Protein AF-A0A938S6Z6-F1 (afdb_monomer)

Radius of gyration: 19.47 Å; Cα contacts (8 Å, |Δi|>4): 213; chains: 1; bounding box: 60×39×48 Å

Solvent-accessible surface area (backbone atoms only — not comparable to full-atom values): 10320 Å² total; per-residue (Å²): 130,84,77,70,59,48,76,48,75,59,97,89,44,51,33,36,27,76,65,84,54,61,21,30,67,87,80,64,46,68,62,58,68,78,53,47,57,52,53,45,61,72,46,42,64,62,52,55,57,61,54,70,76,63,79,55,54,65,61,34,50,54,52,20,52,44,24,48,78,61,65,38,44,71,60,16,48,56,32,35,52,53,33,37,71,78,39,76,82,42,53,69,49,50,18,52,44,24,46,44,31,37,76,73,74,34,28,70,56,26,46,64,79,42,52,97,50,75,84,58,86,50,56,66,33,44,38,32,48,20,43,26,28,49,76,70,68,38,47,68,62,17,50,60,46,39,49,57,48,74,72,47,92,77,89,56,73,74,47,50,57,46,52,51,54,40,45,73,79,42,42,81,80,60,61,76,77,76,89,72,128

Secondary structure (DSSP, 8-state):
-----EEEEETTEEEEE-SS-EEETTT-PPPPHHHHHHHHHHHHHHHHHHHTT---HHHHHHHHHHHHHTT-HHHHHHHHHHHHHH-TT-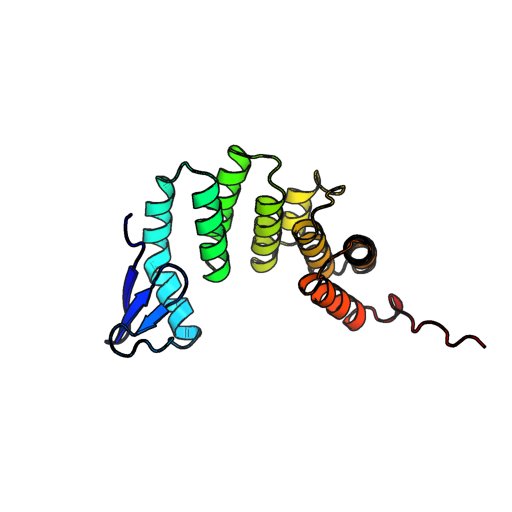HHHHHHHHHHHHHTT-HHHHHHTTGGGTT---HHHHHHHHHHHHHTT-HHHHHHHHHHHHTSSS--HHHHHHHHHHHHH-GGGSPPPP---

Foldseek 3Di:
DPQPKDWDADPNFIWIDRLAAIAGPPPRHGDDPVVLLVVLVVCLVVLLVVCVPDLDLVVLLSSLVSCVNSLVLVSNLVSLVSSCVVVVPPLSSLLSNLQSCVVVVNLVVNCVSCVVCLVPLDLSSLLSNLVSCLSVVVLVVSCVSLVSSVPDDDDNVSSVVSVVSSCVVPVVVVPPPPPDD

Structure (mmCIF, N/CA/C/O backbone):
data_AF-A0A938S6Z6-F1
#
_entry.id   AF-A0A938S6Z6-F1
#
loop_
_atom_site.group_PDB
_atom_site.id
_atom_site.type_symbol
_atom_site.label_atom_id
_atom_site.label_alt_id
_atom_site.label_comp_id
_atom_site.label_asym_id
_atom_site.label_entity_id
_atom_site.label_seq_id
_atom_site.pdbx_PDB_ins_code
_atom_site.Cartn_x
_atom_site.Cartn_y
_atom_site.Cartn_z
_atom_site.occupancy
_atom_site.B_iso_or_equiv
_atom_site.auth_seq_id
_atom_site.auth_comp_id
_atom_site.auth_asym_id
_atom_site.auth_atom_id
_atom_site.pdbx_PDB_model_num
ATOM 1 N N . MET A 1 1 ? -8.619 23.088 15.129 1.00 38.44 1 MET A N 1
ATOM 2 C CA . MET A 1 1 ? -8.109 21.801 14.616 1.00 38.44 1 MET A CA 1
ATOM 3 C C . MET A 1 1 ? -9.023 20.732 15.176 1.00 38.44 1 MET A C 1
ATOM 5 O O . MET A 1 1 ? -9.057 20.585 16.389 1.00 38.44 1 MET A O 1
ATOM 9 N N . ALA A 1 2 ? -9.864 20.109 14.351 1.00 41.62 2 ALA A N 1
ATOM 10 C CA . ALA A 1 2 ? -10.697 19.013 14.834 1.00 41.62 2 ALA A CA 1
ATOM 11 C C . ALA A 1 2 ? -9.759 17.858 15.200 1.00 41.62 2 ALA A C 1
ATOM 13 O O . ALA A 1 2 ? -8.992 17.403 14.353 1.00 41.62 2 ALA A O 1
ATOM 14 N N . SER A 1 3 ? -9.760 17.460 16.471 1.00 51.41 3 SER A N 1
ATOM 15 C CA . SER A 1 3 ? -9.114 16.224 16.898 1.00 51.41 3 SER A CA 1
ATOM 16 C C . SER A 1 3 ? -9.756 15.103 16.095 1.00 51.41 3 SER A C 1
ATOM 18 O O . SER A 1 3 ? -10.950 14.854 16.244 1.00 51.41 3 SER A O 1
ATOM 20 N N . ASN A 1 4 ? -8.998 14.486 15.189 1.00 71.44 4 ASN A N 1
ATOM 21 C CA . ASN A 1 4 ? -9.498 13.460 14.277 1.00 71.44 4 ASN A CA 1
ATOM 22 C C . ASN A 1 4 ? -9.554 12.094 14.974 1.00 71.44 4 ASN A C 1
ATOM 24 O O . ASN A 1 4 ? -9.066 11.082 14.472 1.00 71.44 4 ASN A O 1
ATOM 28 N N . THR A 1 5 ? -10.067 12.131 16.197 1.00 84.62 5 THR A N 1
ATOM 29 C CA . THR A 1 5 ? -10.138 11.027 17.133 1.00 84.62 5 THR A CA 1
ATOM 30 C C . THR A 1 5 ? -11.435 10.276 16.929 1.00 84.62 5 THR A C 1
ATOM 32 O O . THR A 1 5 ? -12.502 10.885 16.895 1.00 84.62 5 THR A O 1
ATOM 35 N N . HIS A 1 6 ? -11.342 8.954 16.831 1.00 90.75 6 HIS A N 1
ATOM 36 C CA . HIS A 1 6 ? -12.511 8.087 16.744 1.00 90.75 6 HIS A CA 1
ATOM 37 C C . HIS A 1 6 ? -12.575 7.186 17.962 1.00 90.75 6 HIS A C 1
ATOM 39 O O . HIS A 1 6 ? -11.561 6.640 18.395 1.00 90.75 6 HIS A O 1
ATOM 45 N N . GLU A 1 7 ? -13.780 7.007 18.485 1.00 94.44 7 GLU A N 1
ATOM 46 C CA . GLU A 1 7 ? -14.037 6.148 19.630 1.00 94.44 7 GLU A CA 1
ATOM 47 C C . GLU A 1 7 ? -14.950 5.003 19.218 1.00 94.44 7 GLU A C 1
ATOM 49 O O . GLU A 1 7 ? -15.960 5.192 18.540 1.00 94.44 7 GLU A O 1
ATOM 54 N N . VAL A 1 8 ? -14.577 3.792 19.616 1.00 96.00 8 VAL A N 1
ATOM 55 C CA . VAL A 1 8 ? -15.310 2.573 19.283 1.00 96.00 8 VAL A CA 1
ATOM 56 C C . VAL A 1 8 ? -15.362 1.677 20.507 1.00 96.00 8 VAL A C 1
ATOM 58 O O . VAL A 1 8 ? -14.364 1.476 21.194 1.00 96.00 8 VAL A O 1
ATOM 61 N N . THR A 1 9 ? -16.531 1.092 20.760 1.00 96.50 9 THR A N 1
ATOM 62 C CA . THR A 1 9 ? -16.695 0.066 21.794 1.00 96.50 9 THR A CA 1
ATOM 63 C C . THR A 1 9 ? -16.798 -1.302 21.134 1.00 96.50 9 THR A C 1
ATOM 65 O O . THR A 1 9 ? -17.671 -1.521 20.296 1.00 96.50 9 THR A O 1
ATOM 68 N N . LEU A 1 10 ? -15.923 -2.235 21.514 1.00 96.06 10 LEU A N 1
ATOM 69 C CA . LEU A 1 10 ? -15.911 -3.601 20.988 1.00 96.06 10 LEU A CA 1
ATOM 70 C C . LEU A 1 10 ? -15.769 -4.594 22.144 1.00 96.06 10 LEU A C 1
ATOM 72 O O . LEU A 1 10 ? -14.788 -4.563 22.879 1.00 96.06 10 LEU A O 1
ATOM 76 N N . GLY A 1 11 ? -16.759 -5.476 22.318 1.00 92.25 11 GLY A N 1
ATOM 77 C CA . GLY A 1 11 ? -16.741 -6.479 23.393 1.00 92.25 11 GLY A CA 1
ATOM 78 C C . GLY A 1 11 ? -16.736 -5.886 24.809 1.00 92.25 11 GLY A C 1
ATOM 79 O O . GLY A 1 11 ? -16.169 -6.488 25.712 1.00 92.25 11 GLY A O 1
ATOM 80 N N . GLY A 1 12 ? -17.318 -4.696 24.997 1.00 94.44 12 GLY A N 1
ATOM 81 C CA . GLY A 1 12 ? -17.339 -3.983 26.282 1.00 94.44 12 GLY A CA 1
ATOM 82 C C . GLY A 1 12 ? -16.069 -3.187 26.603 1.00 94.44 12 GLY A C 1
ATOM 83 O O . GLY A 1 12 ? -16.026 -2.516 27.630 1.00 94.44 12 GLY A O 1
ATOM 84 N N . VAL A 1 13 ? -15.058 -3.221 25.729 1.00 96.69 13 VAL A N 1
ATOM 85 C CA . VAL A 1 13 ? -13.835 -2.419 25.857 1.00 96.69 13 VAL A CA 1
ATOM 86 C C . VAL A 1 13 ? -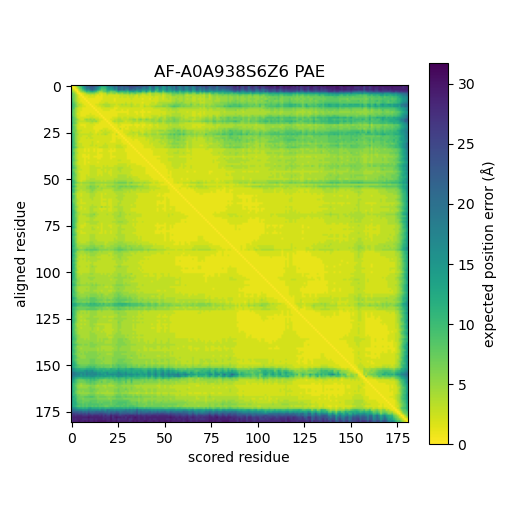13.940 -1.180 24.972 1.00 96.69 13 VAL A C 1
ATOM 88 O O . VAL A 1 13 ? -14.361 -1.271 23.815 1.00 96.69 13 VAL A O 1
ATOM 91 N N . HIS A 1 14 ? -13.565 -0.026 25.522 1.00 97.38 14 HIS A N 1
ATOM 92 C CA . HIS A 1 14 ? -13.540 1.249 24.810 1.00 97.38 14 HIS A CA 1
ATOM 93 C C . HIS A 1 14 ? -12.159 1.487 24.205 1.00 97.38 14 HIS A C 1
ATOM 95 O O . HIS A 1 14 ? -11.146 1.388 24.900 1.00 97.38 14 HIS A O 1
ATOM 101 N N . TYR A 1 15 ? -12.135 1.804 22.917 1.00 97.62 15 TYR A N 1
ATOM 102 C CA . TYR A 1 15 ? -10.926 2.089 22.165 1.00 97.62 15 TYR A CA 1
ATOM 103 C C . TYR A 1 15 ? -10.994 3.482 21.562 1.00 97.62 15 TYR A C 1
ATOM 105 O O . TYR A 1 15 ? -12.030 3.886 21.034 1.00 97.62 15 TYR A O 1
ATOM 113 N N . THR A 1 16 ? -9.858 4.168 21.581 1.00 96.31 16 THR A N 1
ATOM 114 C CA . THR A 1 16 ? -9.669 5.471 20.954 1.00 96.31 16 THR A CA 1
ATOM 115 C C . THR A 1 16 ? -8.594 5.352 19.883 1.00 96.31 16 THR A C 1
ATOM 117 O O . THR A 1 16 ? -7.589 4.657 20.054 1.00 96.31 16 THR A O 1
ATOM 120 N N . TRP A 1 17 ? -8.824 6.015 18.760 1.00 93.12 17 TRP A N 1
ATOM 121 C CA . TRP A 1 17 ? -7.858 6.182 17.686 1.00 93.12 17 TRP A CA 1
ATOM 122 C C . TRP A 1 17 ? -7.404 7.631 17.645 1.00 93.12 17 TRP A C 1
ATOM 124 O O . TRP A 1 17 ? -8.249 8.517 17.583 1.00 93.12 17 TRP A O 1
ATOM 134 N N . ASP A 1 18 ? -6.097 7.875 17.660 1.00 87.94 18 ASP A N 1
ATOM 135 C CA . ASP A 1 18 ? -5.491 9.220 17.615 1.00 87.94 18 ASP A CA 1
ATOM 136 C C . ASP A 1 18 ? -5.262 9.754 16.190 1.00 87.94 18 ASP A C 1
ATOM 138 O O . ASP A 1 18 ? -4.648 10.803 16.000 1.00 87.94 18 ASP A O 1
ATOM 142 N N . GLY A 1 19 ? -5.733 9.028 15.176 1.00 81.81 19 GLY A N 1
ATOM 143 C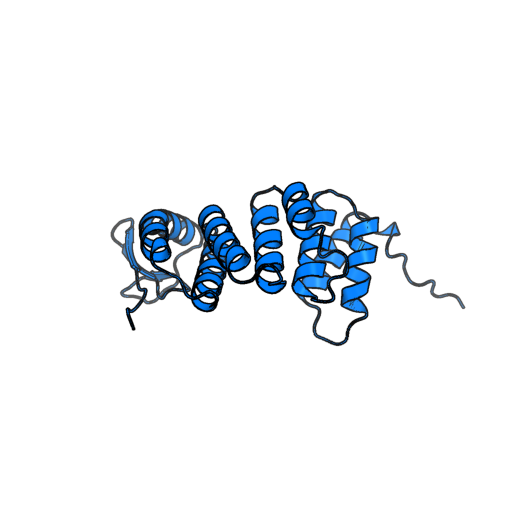 CA . GLY A 1 19 ? -5.409 9.292 13.777 1.00 81.81 19 GLY A CA 1
ATOM 144 C C . GLY A 1 19 ? -4.235 8.463 13.255 1.00 81.81 19 GLY A C 1
ATOM 145 O O . GLY A 1 19 ? -3.979 8.479 12.059 1.00 81.81 19 GLY A O 1
ATOM 146 N N . ASN A 1 20 ? -3.537 7.693 14.084 1.00 81.56 20 ASN A N 1
ATOM 147 C CA . ASN A 1 20 ? -2.434 6.850 13.629 1.00 81.56 20 ASN A CA 1
ATOM 148 C C . ASN A 1 20 ? -2.492 5.436 14.215 1.00 81.56 20 ASN A C 1
ATOM 150 O O . ASN A 1 20 ? -2.129 4.465 13.554 1.00 81.56 20 ASN A O 1
ATOM 154 N N . SER A 1 21 ? -2.952 5.278 15.451 1.00 89.06 21 SER A N 1
ATOM 155 C CA . SER A 1 21 ? -2.993 4.000 16.154 1.00 89.06 21 SER A CA 1
ATOM 156 C C . SER A 1 21 ? -4.157 3.912 17.132 1.00 89.06 21 SER A C 1
ATOM 158 O O . SER A 1 21 ? -4.634 4.901 17.678 1.00 89.06 21 SER A O 1
ATOM 160 N N . TRP A 1 22 ? -4.635 2.685 17.329 1.00 94.62 22 TRP A N 1
ATOM 161 C CA . TRP A 1 22 ? -5.641 2.379 18.339 1.00 94.62 22 TRP A CA 1
ATOM 162 C C . TRP A 1 22 ? -4.985 2.111 19.687 1.00 94.62 22 TRP A C 1
ATOM 164 O O . TRP A 1 22 ? -3.937 1.463 19.754 1.00 94.62 22 TRP A O 1
ATOM 174 N N . PHE A 1 23 ? -5.658 2.524 20.750 1.00 96.19 23 PHE A N 1
ATOM 175 C CA . PHE A 1 23 ? -5.350 2.162 22.127 1.00 96.19 23 PHE A CA 1
ATOM 176 C C . PHE A 1 23 ? -6.649 1.996 22.915 1.00 96.19 23 PHE A C 1
ATOM 178 O O . PHE A 1 23 ? -7.672 2.601 22.596 1.00 96.19 23 PHE A O 1
ATOM 185 N N . GLU A 1 24 ? -6.637 1.138 23.930 1.00 96.62 24 GLU A N 1
ATOM 186 C CA . GLU A 1 24 ? -7.733 1.083 24.895 1.00 96.62 24 GLU A CA 1
ATOM 187 C C . GLU A 1 24 ? -7.773 2.397 25.688 1.00 96.62 24 GLU A C 1
ATOM 189 O O . GLU A 1 24 ? -6.769 2.812 26.263 1.00 96.62 24 GLU A O 1
ATOM 194 N N . THR A 1 25 ? -8.937 3.039 25.756 1.00 94.38 25 THR A N 1
ATOM 195 C CA . THR A 1 25 ? -9.092 4.413 26.263 1.00 94.38 25 THR A CA 1
ATOM 196 C C . THR A 1 25 ? -8.649 4.582 27.720 1.00 94.38 25 THR A C 1
ATOM 198 O O . THR A 1 25 ? -8.188 5.652 28.102 1.00 94.38 25 THR A O 1
ATOM 201 N N . LYS A 1 26 ? -8.786 3.540 28.553 1.00 92.94 26 LYS A N 1
ATOM 202 C CA . LYS A 1 26 ? -8.437 3.603 29.984 1.00 92.94 26 LYS A CA 1
ATOM 203 C C . LYS A 1 26 ? -6.994 3.202 30.274 1.00 92.94 26 LYS A C 1
ATOM 205 O O . LYS A 1 26 ? -6.345 3.825 31.107 1.00 92.94 26 LYS A O 1
ATOM 210 N N . SER A 1 27 ? -6.523 2.130 29.644 1.00 94.31 27 SER A N 1
ATOM 211 C CA . SER A 1 27 ? -5.209 1.542 29.929 1.00 94.31 27 SER A CA 1
ATOM 212 C C . SER A 1 27 ? -4.106 2.072 29.009 1.00 94.31 27 SER A C 1
ATOM 214 O O . SER A 1 27 ? -2.930 1.855 29.289 1.00 94.31 27 SER A O 1
ATOM 216 N N . PHE A 1 28 ? -4.475 2.742 27.910 1.00 94.06 28 PHE A N 1
ATOM 217 C CA . PHE A 1 28 ? -3.593 3.174 26.821 1.00 94.06 28 PHE A CA 1
ATOM 218 C C . PHE A 1 28 ? -2.821 2.025 26.154 1.00 94.06 28 PHE A C 1
ATOM 220 O O . PHE A 1 28 ? -1.856 2.246 25.421 1.00 94.06 28 PHE A O 1
ATOM 227 N N . LEU A 1 29 ? -3.256 0.780 26.371 1.00 95.19 29 LEU A N 1
ATOM 228 C CA . LEU A 1 29 ? -2.635 -0.388 25.767 1.00 95.19 29 LEU A CA 1
ATOM 229 C C . LEU A 1 29 ? -3.048 -0.516 24.304 1.00 95.19 29 LEU A C 1
ATOM 231 O O . LEU A 1 29 ? -4.227 -0.421 23.951 1.00 95.19 29 LEU A O 1
ATOM 235 N N . ARG A 1 30 ? -2.066 -0.792 23.445 1.00 94.69 30 ARG A N 1
ATOM 236 C CA . ARG A 1 30 ? -2.312 -1.076 22.033 1.00 94.69 30 ARG A CA 1
ATOM 237 C C . ARG A 1 30 ? -3.048 -2.417 21.904 1.00 94.69 30 ARG A C 1
ATOM 239 O O . ARG A 1 30 ? -2.535 -3.429 22.388 1.00 94.69 30 ARG A O 1
ATOM 246 N N . PRO A 1 31 ? -4.215 -2.465 21.241 1.00 95.06 31 PRO A N 1
ATOM 247 C CA . PRO A 1 31 ? -4.936 -3.709 21.071 1.00 95.06 31 PRO A CA 1
ATOM 248 C C . PRO A 1 31 ? -4.198 -4.657 20.111 1.00 95.06 31 PRO A C 1
ATOM 250 O O . PRO A 1 31 ? -3.444 -4.205 19.242 1.00 95.06 31 PRO A O 1
ATOM 253 N N . PRO A 1 32 ? -4.445 -5.976 20.208 1.00 95.06 32 PRO A N 1
ATOM 254 C CA . PRO A 1 32 ? -3.924 -6.950 19.254 1.00 95.06 32 PRO A CA 1
ATOM 255 C C . PRO A 1 32 ? -4.337 -6.632 17.811 1.00 95.06 32 PRO A C 1
ATOM 257 O O . PRO A 1 32 ? -5.422 -6.101 17.571 1.00 95.06 32 PRO A O 1
ATOM 260 N N . THR A 1 33 ? -3.534 -7.049 16.829 1.00 92.06 33 THR A N 1
ATOM 261 C CA . THR A 1 33 ? -3.780 -6.767 15.401 1.00 92.06 33 THR A CA 1
ATOM 262 C C . THR A 1 33 ? -5.171 -7.201 14.933 1.00 92.06 33 THR A C 1
ATOM 264 O O . THR A 1 33 ? -5.842 -6.449 14.236 1.00 92.06 33 THR A O 1
ATOM 267 N N . GLY A 1 34 ? -5.660 -8.367 15.371 1.00 93.31 34 GLY A N 1
ATOM 268 C CA . GLY A 1 34 ? -7.006 -8.834 15.015 1.00 93.31 34 GLY A CA 1
ATOM 269 C C . GLY A 1 34 ? -8.136 -7.943 15.552 1.00 93.31 34 GLY A C 1
ATOM 270 O O . GLY A 1 34 ? -9.201 -7.869 14.941 1.00 93.31 34 GLY A O 1
ATOM 271 N N . ILE A 1 35 ? -7.909 -7.242 16.667 1.00 95.75 35 ILE A N 1
ATOM 272 C CA . ILE A 1 35 ? -8.829 -6.230 17.195 1.00 95.75 35 ILE A CA 1
ATOM 273 C C . ILE A 1 35 ? -8.695 -4.936 16.390 1.00 95.75 35 ILE A C 1
ATOM 275 O O . ILE A 1 35 ? -9.710 -4.414 15.941 1.00 95.75 35 ILE A O 1
ATOM 279 N N . VAL A 1 36 ? -7.468 -4.477 16.113 1.00 94.81 36 VAL A N 1
ATOM 280 C CA . VAL A 1 36 ? -7.209 -3.304 15.253 1.00 94.81 36 VAL A CA 1
ATOM 281 C C . VAL A 1 36 ? -7.921 -3.428 13.905 1.00 94.81 36 VAL A C 1
ATOM 283 O O . VAL A 1 36 ? -8.600 -2.493 13.491 1.00 94.81 36 VAL A O 1
ATOM 286 N N . SER A 1 37 ? -7.846 -4.586 13.242 1.00 92.62 37 SER A N 1
ATOM 287 C CA . SER A 1 37 ? -8.531 -4.812 11.962 1.00 92.62 37 SER A CA 1
ATOM 288 C C . SER A 1 37 ? -10.051 -4.648 12.071 1.00 92.62 37 SER A C 1
ATOM 290 O O . SER A 1 37 ? -10.670 -4.069 11.180 1.00 92.62 37 SER A O 1
ATOM 292 N N . LYS A 1 38 ? -10.661 -5.112 13.170 1.00 95.12 38 LYS A N 1
ATOM 293 C CA . LYS A 1 38 ? -12.100 -4.932 13.421 1.00 95.12 38 LYS A CA 1
ATOM 294 C C . LYS A 1 38 ? -12.444 -3.467 13.680 1.00 95.12 38 LYS A C 1
ATOM 296 O O . LYS A 1 38 ? -13.406 -2.967 13.108 1.00 95.12 38 LYS A O 1
ATOM 301 N N . LEU A 1 39 ? -11.649 -2.772 14.493 1.00 95.50 39 LEU A N 1
ATOM 302 C CA . LEU A 1 39 ? -11.843 -1.348 14.779 1.00 95.50 39 LEU A CA 1
ATOM 303 C C . LEU A 1 39 ? -11.723 -0.503 13.502 1.00 95.50 39 LEU A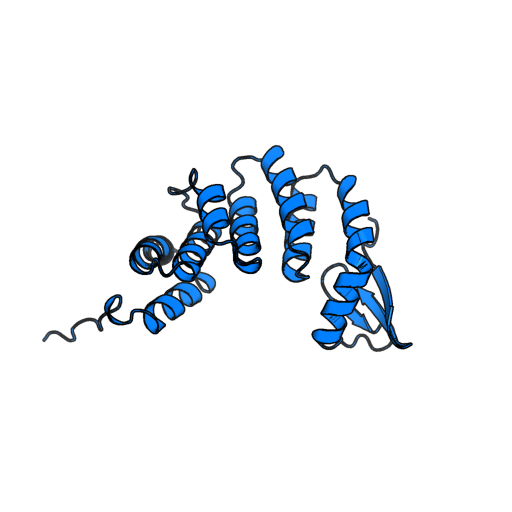 C 1
ATOM 305 O O . LEU A 1 39 ? -12.600 0.309 13.220 1.00 95.50 39 LEU A O 1
ATOM 309 N N . ASN A 1 40 ? -10.712 -0.768 12.670 1.00 94.19 40 ASN A N 1
ATOM 310 C CA . ASN A 1 40 ? -10.536 -0.119 11.368 1.00 94.19 40 ASN A CA 1
ATOM 311 C C . ASN A 1 40 ? -11.736 -0.328 10.439 1.00 94.19 40 ASN A C 1
ATOM 313 O O . ASN A 1 40 ? -12.082 0.584 9.690 1.00 94.19 40 ASN A O 1
ATOM 317 N N . ALA A 1 41 ? -12.361 -1.509 10.469 1.00 92.50 41 ALA A N 1
ATOM 318 C CA . ALA A 1 41 ? -13.558 -1.783 9.683 1.00 92.50 41 ALA A CA 1
ATOM 319 C C . ALA A 1 41 ? -14.773 -0.979 10.178 1.00 92.50 41 ALA A C 1
ATOM 321 O O . ALA A 1 41 ? -15.562 -0.525 9.354 1.00 92.50 41 ALA A O 1
ATOM 322 N N . LEU A 1 42 ? -14.898 -0.767 11.493 1.00 95.00 42 LEU A N 1
ATOM 323 C CA . LEU A 1 42 ? -16.015 -0.034 12.105 1.00 95.00 42 LEU A CA 1
ATOM 324 C C . LEU A 1 42 ? -15.988 1.469 11.800 1.00 95.00 42 LEU A C 1
ATOM 326 O O . LEU A 1 42 ? -17.043 2.069 11.627 1.00 95.00 42 LEU A O 1
ATOM 330 N N . VAL A 1 43 ? -14.803 2.079 11.698 1.00 93.81 43 VAL A N 1
ATOM 331 C CA . VAL A 1 43 ? -14.674 3.522 11.401 1.00 93.81 43 VAL A CA 1
ATOM 332 C C . VAL A 1 43 ? -14.570 3.846 9.912 1.00 93.81 43 VAL A C 1
ATOM 334 O O . VAL A 1 43 ? -14.588 5.017 9.540 1.00 93.81 43 VAL A O 1
ATOM 337 N N . ARG A 1 44 ? -14.449 2.829 9.049 1.00 91.94 44 ARG A N 1
ATOM 338 C CA . ARG A 1 44 ? -14.156 2.997 7.617 1.00 91.94 44 ARG A CA 1
ATOM 339 C C . ARG A 1 44 ? -15.116 3.964 6.925 1.00 91.94 44 ARG A C 1
ATOM 341 O O . ARG A 1 44 ? -14.661 4.854 6.212 1.00 91.94 44 ARG A O 1
ATOM 348 N N . ASP A 1 45 ? -16.416 3.791 7.133 1.00 92.44 45 ASP A N 1
ATOM 349 C CA . ASP A 1 45 ? -17.431 4.541 6.391 1.00 92.44 45 ASP A CA 1
ATOM 350 C C . ASP A 1 45 ? -17.533 5.994 6.896 1.00 92.44 45 ASP A C 1
ATOM 352 O O . ASP A 1 45 ? -17.651 6.916 6.090 1.00 92.44 45 ASP A O 1
ATOM 356 N N . SER A 1 46 ? -17.374 6.216 8.211 1.00 92.75 46 SER A N 1
ATOM 357 C CA . SER A 1 46 ? -17.267 7.566 8.800 1.00 92.75 46 SER A CA 1
ATOM 358 C C . SER A 1 46 ? -16.075 8.321 8.223 1.00 92.75 46 SER A C 1
ATOM 360 O O . SER A 1 46 ? -16.222 9.435 7.725 1.00 92.75 46 SER A O 1
ATOM 362 N N . LEU A 1 47 ? -14.903 7.681 8.220 1.00 93.19 47 LEU A N 1
ATOM 363 C CA . LEU A 1 47 ? -13.677 8.273 7.694 1.00 93.19 47 LEU A CA 1
ATOM 364 C C . LEU A 1 47 ? -13.798 8.606 6.205 1.00 93.19 47 LEU A C 1
ATOM 366 O O . LEU A 1 47 ? -13.385 9.681 5.774 1.00 93.19 47 LEU A O 1
ATOM 370 N N . ALA A 1 48 ? -14.383 7.701 5.417 1.00 92.44 48 ALA A N 1
ATOM 371 C CA . ALA A 1 48 ? -14.627 7.943 4.001 1.00 92.44 48 ALA A CA 1
ATOM 372 C C . ALA A 1 48 ? -15.564 9.142 3.781 1.00 92.44 48 ALA A C 1
ATOM 374 O O . ALA A 1 48 ? -15.316 9.946 2.884 1.00 92.44 48 ALA A O 1
ATOM 375 N N . SER A 1 49 ? -16.602 9.289 4.612 1.00 93.06 49 SER A N 1
ATOM 376 C CA . SER A 1 49 ? -17.520 10.430 4.558 1.00 93.06 49 SER A CA 1
ATOM 377 C C . SER A 1 49 ? -16.818 11.748 4.887 1.00 93.06 49 SER A C 1
ATOM 379 O O . SER A 1 49 ? -16.975 12.721 4.152 1.00 93.06 49 SER A O 1
ATOM 381 N N . GLU A 1 50 ? -16.019 11.799 5.953 1.00 92.06 50 GLU A N 1
ATOM 382 C CA . GLU A 1 50 ? -15.263 13.001 6.336 1.00 92.06 50 GLU A CA 1
ATOM 383 C C . GLU A 1 50 ? -14.310 13.455 5.232 1.00 92.06 50 GLU A C 1
ATOM 385 O O . GLU A 1 50 ? -14.236 14.641 4.894 1.00 92.06 50 GLU A O 1
ATOM 390 N N . ASP A 1 51 ? -13.621 12.494 4.618 1.00 94.75 51 ASP A N 1
ATOM 391 C CA . ASP A 1 51 ? -12.637 12.767 3.586 1.00 94.75 51 ASP A CA 1
ATOM 392 C C . ASP A 1 51 ? -13.236 13.433 2.340 1.00 94.75 51 ASP A C 1
ATOM 394 O O . ASP A 1 51 ? -12.515 14.116 1.606 1.00 94.75 51 ASP A O 1
ATOM 398 N N . THR A 1 52 ? -14.535 13.261 2.066 1.00 93.06 52 THR A N 1
ATOM 399 C CA . THR A 1 52 ? -15.197 13.869 0.894 1.00 93.06 52 THR A CA 1
ATOM 400 C C . THR A 1 52 ? -15.066 15.390 0.871 1.00 93.06 52 THR A C 1
ATOM 402 O O . THR A 1 52 ? -14.958 15.979 -0.201 1.00 93.06 52 THR A O 1
ATOM 405 N N . THR A 1 53 ? -14.974 16.019 2.043 1.00 93.00 53 THR A N 1
ATOM 406 C CA . THR A 1 53 ? -14.888 17.478 2.186 1.00 93.00 53 THR A CA 1
ATOM 407 C C . THR A 1 53 ? -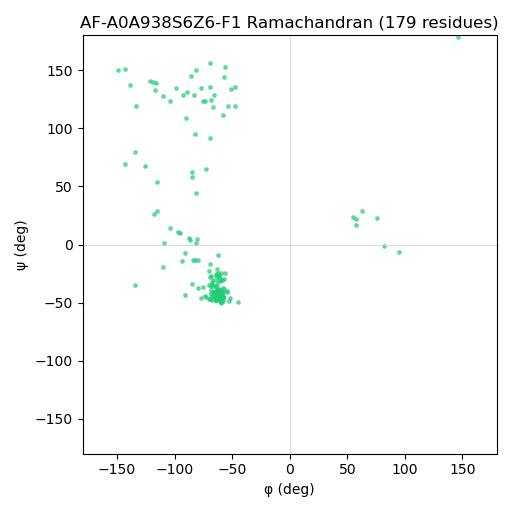13.475 18.036 1.984 1.00 93.00 53 THR A C 1
ATOM 409 O O . THR A 1 53 ? -13.304 19.241 1.808 1.00 93.00 53 THR A O 1
ATOM 412 N N . ILE A 1 54 ? -12.449 17.178 1.984 1.00 94.06 54 ILE A N 1
ATOM 413 C CA . ILE A 1 54 ? -11.046 17.601 1.929 1.00 94.06 54 ILE A CA 1
ATOM 414 C C . ILE A 1 54 ? -10.667 18.054 0.513 1.00 94.06 54 ILE A C 1
ATOM 416 O O . ILE A 1 54 ? -10.735 17.286 -0.440 1.00 94.06 54 ILE A O 1
ATOM 420 N N . THR A 1 55 ? -10.184 19.280 0.357 1.00 94.06 55 THR A N 1
ATOM 421 C CA . THR A 1 55 ? -9.684 19.784 -0.937 1.00 94.06 55 THR A CA 1
ATOM 422 C C . THR A 1 55 ? -8.172 19.980 -0.963 1.00 94.06 55 THR A C 1
ATOM 424 O O . THR A 1 55 ? -7.579 20.004 -2.040 1.00 94.06 55 THR A O 1
ATOM 427 N N . ASP A 1 56 ? -7.531 20.076 0.203 1.00 95.94 56 ASP A N 1
ATOM 428 C CA . ASP A 1 56 ? -6.084 20.235 0.305 1.00 95.94 56 A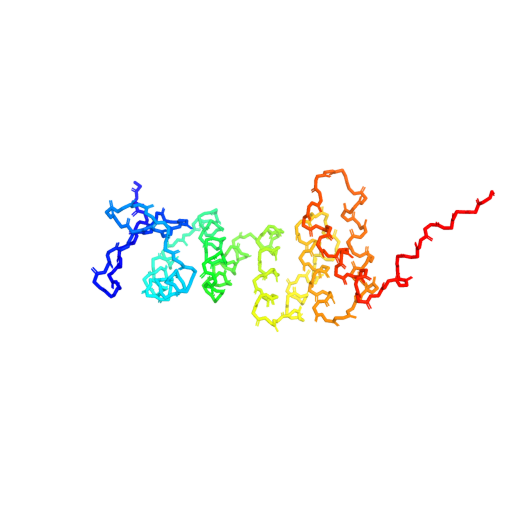SP A CA 1
ATOM 429 C C . ASP A 1 56 ? -5.348 18.930 -0.033 1.00 95.94 56 ASP A C 1
ATOM 431 O O . ASP A 1 56 ? -5.559 17.885 0.586 1.00 95.94 56 ASP A O 1
ATOM 435 N N . ALA A 1 57 ? -4.447 18.995 -1.013 1.00 96.44 57 ALA A N 1
ATOM 436 C CA . ALA A 1 57 ? -3.727 17.824 -1.500 1.00 96.44 57 ALA A CA 1
ATOM 437 C C . ALA A 1 57 ? -2.737 17.240 -0.477 1.00 96.44 57 ALA A C 1
ATOM 439 O O . ALA A 1 57 ? -2.474 16.040 -0.528 1.00 96.44 57 ALA A O 1
ATOM 440 N N . ASN A 1 58 ? -2.197 18.040 0.449 1.00 96.25 58 ASN A N 1
ATOM 441 C CA . ASN A 1 58 ? -1.303 17.514 1.486 1.00 96.25 58 ASN A CA 1
ATOM 442 C C . ASN A 1 58 ? -2.105 16.725 2.525 1.00 96.25 58 ASN A C 1
ATOM 444 O O . ASN A 1 58 ? -1.752 15.592 2.839 1.00 96.25 58 ASN A O 1
ATOM 448 N N . LEU A 1 59 ? -3.247 17.256 2.960 1.00 95.56 59 LEU A N 1
ATOM 449 C CA . LEU A 1 59 ? -4.143 16.551 3.866 1.00 95.56 59 LEU A CA 1
ATOM 450 C C . LEU A 1 59 ? -4.705 15.270 3.229 1.00 95.56 59 LEU A C 1
ATOM 452 O O . LEU A 1 59 ? -4.782 14.240 3.897 1.00 95.56 59 LEU A O 1
ATOM 456 N N . LEU A 1 60 ? -5.043 15.283 1.933 1.00 97.31 60 LEU A N 1
ATOM 457 C CA . LEU A 1 60 ? -5.416 14.059 1.209 1.00 97.31 60 LEU A CA 1
ATOM 458 C C . LEU A 1 60 ? -4.284 13.019 1.211 1.00 97.31 60 LEU A C 1
ATOM 460 O O . LEU A 1 60 ? -4.556 11.829 1.370 1.00 97.31 60 LEU A O 1
ATOM 464 N N . MET A 1 61 ? -3.028 13.450 1.057 1.00 97.81 61 MET A N 1
ATOM 465 C CA . MET A 1 61 ? -1.861 12.564 1.122 1.00 97.81 61 MET A CA 1
ATOM 466 C C . MET A 1 61 ? -1.680 11.943 2.508 1.00 97.81 61 MET A C 1
ATOM 468 O O . MET A 1 61 ? -1.446 10.735 2.608 1.00 97.81 61 MET A O 1
ATOM 472 N N . ASP A 1 62 ? -1.837 12.730 3.570 1.00 95.12 62 ASP A N 1
ATOM 473 C CA . ASP A 1 62 ? -1.738 12.237 4.946 1.00 95.12 62 ASP A CA 1
ATOM 474 C C . ASP A 1 62 ? -2.841 11.210 5.238 1.00 95.12 62 ASP A C 1
ATOM 476 O O . ASP A 1 62 ? -2.568 10.105 5.717 1.00 95.12 62 ASP A O 1
ATOM 480 N N . ARG A 1 63 ? -4.082 11.512 4.832 1.00 94.69 63 ARG A N 1
ATOM 481 C CA . ARG A 1 63 ? -5.220 10.582 4.927 1.00 94.69 63 ARG A CA 1
ATOM 482 C C . ARG A 1 63 ? -4.999 9.311 4.114 1.00 94.69 63 ARG A C 1
ATOM 484 O O . ARG A 1 63 ? -5.339 8.224 4.576 1.00 94.69 63 ARG A O 1
ATOM 491 N N . ALA A 1 64 ? -4.409 9.412 2.924 1.00 97.12 64 ALA A N 1
ATOM 492 C CA . ALA A 1 64 ? -4.122 8.252 2.087 1.00 97.12 64 ALA A CA 1
ATOM 493 C C . ALA A 1 64 ? -3.082 7.325 2.728 1.00 97.12 64 ALA A C 1
ATOM 495 O O . ALA A 1 64 ? -3.238 6.101 2.694 1.00 97.12 64 ALA A O 1
ATOM 496 N N . ARG A 1 65 ? -2.036 7.891 3.340 1.00 95.44 65 ARG A N 1
ATOM 497 C CA . ARG A 1 65 ? -1.006 7.125 4.055 1.00 95.44 65 ARG A CA 1
ATOM 498 C C . ARG A 1 65 ? -1.601 6.393 5.256 1.00 95.44 65 ARG A C 1
ATOM 500 O O . ARG A 1 65 ? -1.425 5.182 5.376 1.00 95.44 65 ARG A O 1
ATOM 507 N N . GLN A 1 66 ? -2.386 7.104 6.059 1.00 93.56 66 GLN A N 1
ATOM 508 C CA . GLN A 1 66 ? -3.136 6.549 7.182 1.00 93.56 66 GLN A CA 1
ATOM 509 C C . GLN A 1 66 ? -4.092 5.424 6.739 1.00 93.56 66 GLN A C 1
ATOM 511 O O . GLN A 1 66 ? -4.150 4.361 7.364 1.00 93.56 66 GLN A O 1
ATOM 516 N N . ALA A 1 67 ? -4.823 5.620 5.636 1.00 94.94 67 ALA A N 1
ATOM 517 C CA . ALA A 1 67 ? -5.720 4.611 5.076 1.00 94.94 67 ALA A CA 1
ATOM 518 C C . ALA A 1 67 ? -4.955 3.364 4.600 1.00 94.94 67 ALA A C 1
ATOM 520 O O . ALA A 1 67 ? -5.395 2.244 4.869 1.00 94.94 67 ALA A O 1
ATOM 521 N N . ARG A 1 68 ? -3.783 3.530 3.964 1.00 94.81 68 ARG A N 1
ATOM 522 C CA . ARG A 1 68 ? -2.898 2.413 3.588 1.00 94.81 68 ARG A CA 1
ATOM 523 C C . ARG A 1 68 ? -2.456 1.618 4.815 1.00 94.81 68 ARG A C 1
ATOM 525 O O . ARG A 1 68 ? -2.556 0.394 4.808 1.00 94.81 68 ARG A O 1
ATOM 532 N N . GLU A 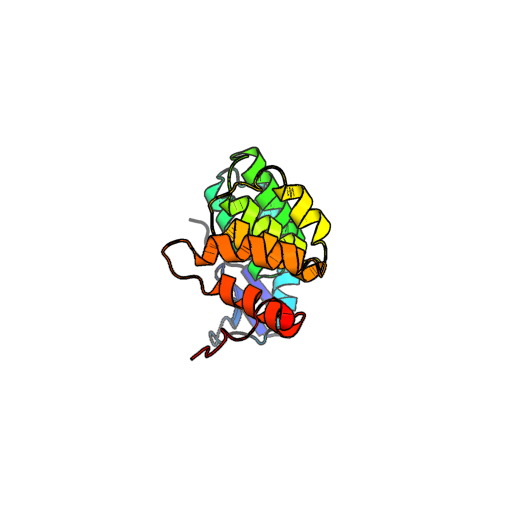1 69 ? -1.972 2.298 5.850 1.00 91.38 69 GLU A N 1
ATOM 533 C CA . GLU A 1 69 ? -1.497 1.670 7.094 1.00 91.38 69 GLU A CA 1
ATOM 534 C C . GLU A 1 69 ? -2.622 0.939 7.835 1.00 91.38 69 GLU A C 1
ATOM 536 O O . GLU A 1 69 ? -2.413 -0.139 8.390 1.00 91.38 69 GLU A O 1
ATOM 541 N N . SER A 1 70 ? -3.844 1.467 7.750 1.00 90.75 70 SER A N 1
ATOM 542 C CA . SER A 1 70 ? -5.052 0.856 8.312 1.00 90.75 70 SER A CA 1
ATOM 543 C C . SER A 1 70 ? -5.656 -0.252 7.436 1.00 90.75 70 SER A C 1
ATOM 545 O O . SER A 1 70 ? -6.730 -0.760 7.764 1.00 90.75 70 SER A O 1
ATOM 547 N N . GLN A 1 71 ? -4.996 -0.624 6.330 1.00 91.94 71 GLN A N 1
ATOM 548 C CA . GLN A 1 71 ? -5.470 -1.584 5.321 1.00 91.94 71 GLN A CA 1
ATOM 549 C C . GLN A 1 71 ? -6.823 -1.214 4.678 1.00 91.94 71 GLN A C 1
ATOM 551 O O . GLN A 1 71 ? -7.509 -2.056 4.101 1.00 91.94 71 GLN A O 1
ATOM 556 N N . GLN A 1 72 ? -7.209 0.062 4.725 1.00 93.75 72 GLN A N 1
ATOM 557 C CA . GLN A 1 72 ? -8.391 0.601 4.049 1.00 93.75 72 GLN A CA 1
ATOM 558 C C . GLN A 1 72 ? -8.030 0.960 2.600 1.00 93.75 72 GLN A C 1
ATOM 560 O O . GLN A 1 72 ? -8.059 2.124 2.199 1.00 93.75 72 GLN A O 1
ATOM 565 N N . PHE A 1 73 ? -7.634 -0.045 1.816 1.00 95.81 73 PHE A N 1
ATOM 566 C CA . PHE A 1 73 ? -7.015 0.168 0.506 1.00 95.81 73 PHE A CA 1
ATOM 567 C C . PHE A 1 73 ? -7.911 0.916 -0.487 1.00 95.81 73 PHE A C 1
ATOM 569 O O . PHE A 1 73 ? -7.432 1.839 -1.136 1.00 95.81 73 PHE A O 1
ATOM 576 N N . GLU A 1 74 ? -9.212 0.617 -0.537 1.00 95.62 74 GLU A N 1
ATOM 577 C CA . GLU A 1 74 ? -10.158 1.340 -1.406 1.00 95.62 74 GLU A CA 1
ATOM 578 C C . GLU A 1 74 ? -10.214 2.841 -1.089 1.00 95.62 74 GLU A C 1
ATOM 580 O O . GLU A 1 74 ? -10.144 3.687 -1.982 1.00 95.62 74 GLU A O 1
ATOM 585 N N . ARG A 1 75 ? -10.252 3.186 0.205 1.00 96.31 75 ARG A N 1
ATOM 586 C CA . ARG A 1 75 ? -10.213 4.579 0.667 1.00 96.31 75 ARG A CA 1
ATOM 587 C C . ARG A 1 75 ? -8.889 5.242 0.280 1.00 96.31 75 ARG A C 1
ATOM 589 O O . ARG A 1 75 ? -8.897 6.357 -0.236 1.00 96.31 75 ARG A O 1
ATOM 596 N N . ALA A 1 76 ? -7.762 4.550 0.471 1.00 98.06 76 ALA A N 1
ATOM 597 C CA . ALA A 1 76 ? -6.447 5.058 0.083 1.00 98.06 76 ALA A CA 1
ATOM 598 C C . ALA A 1 76 ? -6.369 5.342 -1.428 1.00 98.06 76 ALA A C 1
ATOM 600 O O . ALA A 1 76 ? -5.917 6.416 -1.819 1.00 98.06 76 ALA A O 1
ATOM 601 N N . VAL A 1 77 ? -6.863 4.433 -2.279 1.00 98.19 77 VAL A N 1
ATOM 602 C CA . VAL A 1 77 ? -6.920 4.638 -3.736 1.00 98.19 77 VAL A CA 1
ATOM 603 C C . VAL A 1 77 ? -7.769 5.861 -4.080 1.00 98.19 77 VAL A C 1
ATOM 605 O O . VAL A 1 77 ? -7.307 6.715 -4.836 1.00 98.19 77 VAL A O 1
ATOM 608 N N . ALA A 1 78 ? -8.975 5.986 -3.518 1.00 97.69 78 ALA A N 1
ATOM 609 C CA . ALA A 1 78 ? -9.861 7.119 -3.790 1.00 97.69 78 ALA A CA 1
ATOM 610 C C . ALA A 1 78 ? -9.215 8.470 -3.428 1.00 97.69 78 ALA A C 1
ATOM 612 O O . ALA A 1 78 ? -9.287 9.428 -4.201 1.00 97.69 78 ALA A O 1
ATOM 613 N N . LEU A 1 79 ? -8.528 8.536 -2.285 1.00 98.38 79 LEU A N 1
ATOM 614 C CA . LEU A 1 79 ? -7.784 9.719 -1.852 1.00 98.38 79 LEU A CA 1
ATOM 615 C C . LEU A 1 79 ? -6.621 10.044 -2.796 1.00 98.38 79 LEU A C 1
ATOM 617 O O . LEU A 1 79 ? -6.491 11.182 -3.241 1.00 98.38 79 LEU A O 1
ATOM 621 N N . LEU A 1 80 ? -5.812 9.046 -3.162 1.00 98.50 80 LEU A N 1
ATOM 622 C CA . LEU A 1 80 ? -4.663 9.232 -4.055 1.00 98.50 80 LEU A CA 1
ATOM 623 C C . LEU A 1 80 ? -5.088 9.672 -5.454 1.00 98.50 80 LEU A C 1
ATOM 625 O O . LEU A 1 80 ? -4.425 10.508 -6.056 1.00 98.50 80 LEU A O 1
ATOM 629 N N . ARG A 1 81 ? -6.224 9.181 -5.964 1.00 97.88 81 ARG A N 1
ATOM 630 C CA . ARG A 1 81 ? -6.788 9.663 -7.234 1.00 97.88 81 ARG A CA 1
ATOM 631 C C . ARG A 1 81 ? -7.117 11.142 -7.187 1.00 97.88 81 ARG A C 1
ATOM 633 O O . ARG A 1 81 ? -6.813 11.853 -8.136 1.00 97.88 81 ARG A O 1
ATOM 640 N N . ARG A 1 82 ? -7.686 11.618 -6.080 1.00 98.06 82 ARG A N 1
ATOM 641 C CA . ARG A 1 82 ? -7.966 13.046 -5.894 1.00 98.06 82 ARG A CA 1
ATOM 642 C C . ARG A 1 82 ? -6.679 13.860 -5.821 1.00 98.06 82 ARG A C 1
ATOM 644 O O . ARG A 1 82 ? -6.607 14.905 -6.456 1.00 98.06 82 ARG A O 1
ATOM 651 N N . VAL A 1 83 ? -5.646 13.358 -5.136 1.00 98.44 83 VAL A N 1
ATOM 652 C CA . VAL A 1 83 ? -4.315 13.992 -5.154 1.00 98.44 83 VAL A CA 1
ATOM 653 C C . VAL A 1 83 ? -3.787 14.094 -6.581 1.00 98.44 83 VAL A C 1
ATOM 655 O O . VAL A 1 83 ? -3.349 15.167 -6.969 1.00 98.44 83 VAL A O 1
ATOM 658 N N . LEU A 1 84 ? -3.877 13.024 -7.374 1.00 97.62 84 LEU A N 1
ATOM 659 C CA . LEU A 1 84 ? -3.387 12.993 -8.756 1.00 97.62 84 LEU A CA 1
ATOM 660 C C . LEU A 1 84 ? -4.215 13.856 -9.719 1.00 97.62 84 LEU A C 1
ATOM 662 O O . LEU A 1 84 ? -3.692 14.295 -10.733 1.00 97.62 84 LEU A O 1
ATOM 666 N N . VAL A 1 85 ? -5.477 14.162 -9.413 1.00 97.56 85 VAL A N 1
ATOM 667 C CA . VAL A 1 85 ? -6.228 15.188 -10.159 1.00 97.56 85 VAL A CA 1
ATOM 668 C C . VAL A 1 85 ? -5.658 16.585 -9.889 1.00 97.56 85 VAL A C 1
ATOM 670 O O . VAL A 1 85 ? -5.570 17.396 -10.805 1.00 97.56 85 VAL A O 1
ATOM 673 N N . ILE A 1 86 ? -5.253 16.869 -8.647 1.00 97.44 86 ILE A N 1
ATOM 674 C CA . ILE A 1 86 ? -4.707 18.177 -8.244 1.00 97.44 86 ILE A CA 1
ATOM 675 C C . ILE A 1 86 ? -3.228 18.316 -8.646 1.00 97.44 86 ILE A C 1
ATOM 677 O O . ILE A 1 86 ? -2.786 19.397 -9.026 1.00 97.44 86 ILE A O 1
ATOM 681 N N . ARG A 1 87 ? -2.456 17.229 -8.543 1.00 97.19 87 ARG A N 1
ATOM 682 C CA . ARG A 1 87 ? -1.016 17.138 -8.82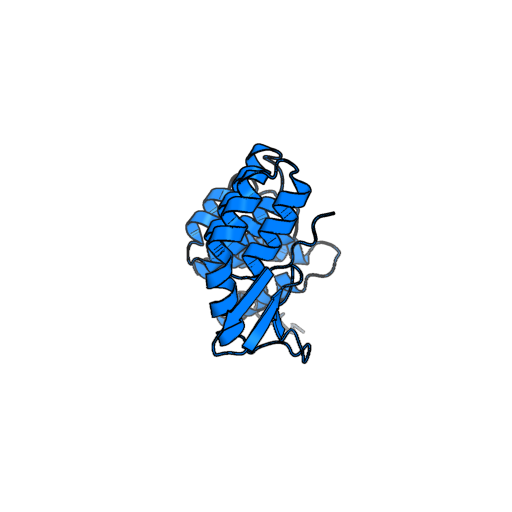6 1.00 97.19 87 ARG A CA 1
ATOM 683 C C . ARG A 1 87 ? -0.730 15.882 -9.667 1.00 97.19 87 ARG A C 1
ATOM 685 O O . ARG A 1 87 ? -0.327 14.858 -9.105 1.00 97.19 87 ARG A O 1
ATOM 692 N N . PRO A 1 88 ? -0.963 15.930 -10.991 1.00 95.50 88 PRO A N 1
ATOM 693 C CA . PRO A 1 88 ? -0.846 14.761 -11.874 1.00 95.50 88 PRO A CA 1
ATOM 694 C C . PRO A 1 88 ? 0.540 14.114 -11.919 1.00 95.50 88 PRO A C 1
ATOM 696 O O . PRO A 1 88 ? 0.659 12.925 -12.198 1.00 95.50 88 PRO A O 1
ATOM 699 N N . ASP A 1 89 ? 1.581 14.881 -11.617 1.00 95.06 89 ASP A N 1
ATOM 700 C CA . ASP A 1 89 ? 2.990 14.491 -11.621 1.00 95.06 89 ASP A CA 1
ATOM 701 C C . ASP A 1 89 ? 3.521 14.107 -10.229 1.00 95.06 89 ASP A C 1
ATOM 703 O O . ASP A 1 89 ? 4.724 13.934 -10.037 1.00 95.06 89 ASP A O 1
ATOM 707 N N . SER A 1 90 ? 2.643 13.952 -9.230 1.00 97.19 90 SER A N 1
ATOM 708 C CA . SER A 1 90 ? 3.055 13.607 -7.870 1.00 97.19 90 SER A CA 1
ATOM 709 C C . SER A 1 90 ? 3.588 12.170 -7.777 1.00 97.19 90 SER A C 1
ATOM 711 O O . SER A 1 90 ? 2.856 11.219 -7.494 1.00 97.19 90 SER A O 1
ATOM 713 N N . GLU A 1 91 ? 4.903 12.010 -7.935 1.00 97.44 91 GLU A N 1
ATOM 714 C CA . GLU A 1 91 ? 5.585 10.712 -7.828 1.00 97.44 91 GLU A CA 1
ATOM 715 C C . GLU A 1 91 ? 5.424 10.064 -6.443 1.00 97.44 91 GLU A C 1
ATOM 717 O O . GLU A 1 91 ? 5.374 8.838 -6.323 1.00 97.44 91 GLU A O 1
ATOM 722 N N . SER A 1 92 ? 5.271 10.872 -5.389 1.00 97.19 92 SER A N 1
ATOM 723 C CA . SER A 1 92 ? 4.969 10.383 -4.042 1.00 97.19 92 SER A CA 1
ATOM 724 C C . SER A 1 92 ? 3.566 9.782 -3.939 1.00 97.19 92 SER A C 1
ATOM 726 O O . SER A 1 92 ? 3.417 8.707 -3.355 1.00 97.19 92 SER A O 1
ATOM 728 N N . ALA A 1 93 ? 2.550 10.404 -4.544 1.00 98.19 93 ALA A N 1
ATOM 729 C CA . ALA A 1 93 ? 1.206 9.833 -4.616 1.00 98.19 93 ALA A CA 1
ATOM 730 C C . ALA A 1 93 ? 1.190 8.549 -5.463 1.00 98.19 93 ALA A C 1
ATOM 732 O O . ALA A 1 93 ? 0.605 7.545 -5.052 1.00 98.19 93 ALA A O 1
ATOM 733 N N . LEU A 1 94 ? 1.895 8.539 -6.598 1.00 98.31 94 LEU A N 1
ATOM 734 C CA . LEU A 1 94 ? 2.034 7.357 -7.457 1.00 98.31 94 LEU A CA 1
ATOM 735 C C . LEU A 1 94 ? 2.739 6.197 -6.750 1.00 98.31 94 LEU A C 1
ATOM 737 O O . LEU A 1 94 ? 2.313 5.051 -6.891 1.00 98.31 94 LEU A O 1
ATOM 741 N N . ALA A 1 95 ? 3.776 6.469 -5.953 1.00 97.81 95 ALA A N 1
ATOM 742 C CA . ALA A 1 95 ? 4.465 5.442 -5.173 1.00 97.81 95 ALA A CA 1
ATOM 743 C C . ALA A 1 95 ? 3.515 4.768 -4.171 1.00 97.81 95 ALA A C 1
ATOM 745 O O . ALA A 1 95 ? 3.445 3.537 -4.104 1.00 97.81 95 ALA A O 1
ATOM 746 N N . ILE A 1 96 ? 2.731 5.563 -3.433 1.00 98.19 96 ILE A N 1
ATOM 747 C CA . ILE A 1 96 ? 1.738 5.036 -2.488 1.00 98.19 96 ILE A CA 1
ATOM 748 C C . ILE A 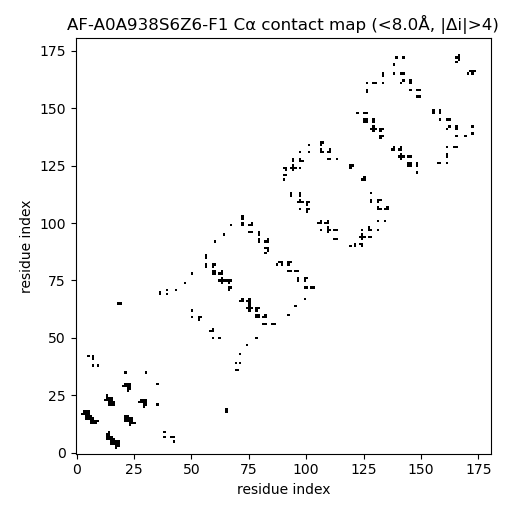1 96 ? 0.646 4.269 -3.243 1.00 98.19 96 ILE A C 1
ATOM 750 O O . ILE A 1 96 ? 0.303 3.163 -2.829 1.00 98.19 96 ILE A O 1
ATOM 754 N N . LEU A 1 97 ? 0.144 4.788 -4.369 1.00 98.56 97 LEU A N 1
ATOM 755 C CA . LEU A 1 97 ? -0.888 4.124 -5.173 1.00 98.56 97 LEU A CA 1
ATOM 756 C C . LEU A 1 97 ? -0.400 2.770 -5.696 1.00 98.56 97 LEU A C 1
ATOM 758 O O . LEU A 1 97 ? -1.101 1.769 -5.562 1.00 98.56 97 LEU A O 1
ATOM 762 N N . CYS A 1 98 ? 0.825 2.721 -6.220 1.00 98.25 98 CYS A N 1
ATOM 763 C CA . CYS A 1 98 ? 1.476 1.492 -6.655 1.00 98.25 98 CYS A CA 1
ATOM 764 C C . CYS A 1 98 ? 1.567 0.484 -5.497 1.00 98.25 98 CYS A C 1
ATOM 766 O O . CYS A 1 98 ? 1.144 -0.663 -5.631 1.00 98.25 98 CYS A O 1
ATOM 768 N N . SER A 1 99 ? 2.039 0.921 -4.324 1.00 97.88 99 SER A N 1
ATOM 769 C CA . SER A 1 99 ? 2.108 0.085 -3.119 1.00 97.88 99 SER A CA 1
ATOM 770 C C . SER A 1 99 ? 0.737 -0.442 -2.675 1.00 97.88 99 SER A C 1
ATOM 772 O O . SER A 1 99 ? 0.648 -1.607 -2.288 1.00 97.88 99 SER A O 1
ATOM 774 N N . VAL A 1 100 ? -0.312 0.382 -2.726 1.00 98.38 100 VAL A N 1
ATOM 775 C CA . VAL A 1 100 ? -1.680 0.001 -2.342 1.00 98.38 100 VAL A CA 1
ATOM 776 C C . VAL A 1 100 ? -2.258 -1.020 -3.322 1.00 98.38 100 VAL A C 1
ATOM 778 O O . VAL A 1 100 ? -2.730 -2.068 -2.891 1.00 98.38 100 VAL A O 1
ATOM 781 N N . LEU A 1 101 ? -2.151 -0.778 -4.631 1.00 98.56 101 LEU A N 1
ATOM 782 C CA . LEU A 1 101 ? -2.646 -1.699 -5.661 1.00 98.56 101 LEU A CA 1
ATOM 783 C C . LEU A 1 101 ? -1.966 -3.070 -5.577 1.00 98.56 101 LEU A C 1
ATOM 785 O O . LEU A 1 101 ? -2.626 -4.101 -5.701 1.00 98.56 101 LEU A O 1
ATOM 789 N N . ARG A 1 102 ? -0.660 -3.104 -5.289 1.00 97.69 102 ARG A N 1
ATOM 790 C CA . ARG A 1 102 ? 0.055 -4.358 -5.014 1.00 97.69 102 ARG A CA 1
ATOM 791 C C . ARG A 1 102 ? -0.508 -5.095 -3.801 1.00 97.69 102 ARG A C 1
ATOM 793 O O . ARG A 1 102 ? -0.723 -6.299 -3.873 1.00 97.69 102 ARG A O 1
ATOM 800 N N . ALA A 1 103 ? -0.771 -4.385 -2.702 1.00 96.50 103 ALA A N 1
ATOM 801 C CA . ALA A 1 103 ? -1.347 -4.978 -1.494 1.00 96.50 103 ALA A CA 1
ATOM 802 C C . ALA A 1 103 ? -2.771 -5.523 -1.717 1.00 96.50 103 ALA A C 1
ATOM 804 O O . ALA A 1 103 ? -3.179 -6.458 -1.034 1.00 96.50 103 ALA A O 1
ATOM 805 N N . GLN A 1 104 ? -3.499 -4.990 -2.703 1.00 97.00 104 GLN A N 1
ATOM 806 C CA . GLN A 1 104 ? -4.791 -5.512 -3.161 1.00 97.00 104 GLN A CA 1
ATOM 807 C C . GLN A 1 104 ? -4.675 -6.702 -4.133 1.00 97.00 104 GLN A C 1
ATOM 809 O O . GLN A 1 104 ? -5.692 -7.186 -4.621 1.00 97.00 104 GLN A O 1
ATOM 814 N N . GLY A 1 105 ? -3.464 -7.173 -4.445 1.00 97.19 105 GLY A N 1
ATOM 815 C CA . GLY A 1 105 ? -3.254 -8.253 -5.412 1.00 97.19 105 GLY A CA 1
ATOM 816 C C . GLY A 1 105 ? -3.405 -7.813 -6.871 1.00 97.19 105 GLY A C 1
ATOM 817 O O . GLY A 1 105 ? -3.652 -8.649 -7.734 1.00 97.19 105 GLY A O 1
ATOM 818 N N . LEU A 1 106 ? -3.240 -6.517 -7.166 1.00 98.38 106 LEU A N 1
ATOM 819 C CA . LEU A 1 106 ? -3.364 -5.936 -8.509 1.00 98.38 106 LEU A CA 1
ATOM 820 C C . LEU A 1 106 ? -2.028 -5.358 -9.034 1.00 98.38 106 LEU A C 1
ATOM 822 O O . LEU A 1 106 ? -1.974 -4.183 -9.418 1.00 98.38 106 LEU A O 1
ATOM 826 N N . PRO A 1 107 ? -0.924 -6.130 -9.067 1.00 98.44 107 PRO A N 1
ATOM 827 C CA . PRO A 1 107 ? 0.383 -5.612 -9.472 1.00 98.44 107 PRO A CA 1
ATOM 828 C C . PRO A 1 107 ? 0.460 -5.207 -10.954 1.00 98.44 107 PRO A C 1
ATOM 830 O O . PRO A 1 107 ? 1.159 -4.246 -11.267 1.00 98.44 107 PRO A O 1
ATOM 833 N N . ASP A 1 108 ? -0.284 -5.853 -11.862 1.00 98.44 108 ASP A N 1
ATOM 834 C CA . ASP A 1 108 ? -0.350 -5.420 -13.270 1.00 98.44 108 ASP A CA 1
ATOM 835 C C . ASP A 1 108 ? -0.938 -4.012 -13.393 1.00 98.44 108 ASP A C 1
ATOM 837 O O . ASP A 1 108 ? -0.385 -3.158 -14.088 1.00 98.44 108 ASP A O 1
ATOM 841 N N . ARG A 1 109 ? -2.014 -3.731 -12.646 1.00 98.06 109 ARG A N 1
ATOM 842 C CA . ARG A 1 109 ? -2.600 -2.389 -12.588 1.00 98.06 109 ARG A CA 1
ATOM 843 C C . ARG A 1 109 ? -1.623 -1.397 -11.966 1.00 98.06 109 ARG A C 1
ATOM 845 O O . ARG A 1 109 ? -1.483 -0.296 -12.477 1.00 98.06 109 ARG A O 1
ATOM 852 N N . ALA A 1 110 ? -0.905 -1.784 -10.912 1.00 98.06 110 ALA A N 1
ATOM 853 C CA . ALA A 1 110 ? 0.106 -0.928 -10.293 1.00 98.06 110 ALA A CA 1
ATOM 854 C C . ALA A 1 110 ? 1.196 -0.480 -11.288 1.00 98.06 110 ALA A C 1
ATOM 856 O O . ALA A 1 110 ? 1.645 0.667 -11.237 1.00 98.06 110 ALA A O 1
ATOM 857 N N . LEU A 1 111 ? 1.608 -1.364 -12.204 1.00 98.19 111 LEU A N 1
ATOM 858 C CA . LEU A 1 111 ? 2.549 -1.020 -13.271 1.00 98.19 111 LEU A CA 1
ATOM 859 C C . LEU A 1 111 ? 1.906 -0.142 -14.348 1.00 98.19 111 LEU A C 1
ATOM 861 O O . LEU A 1 111 ? 2.502 0.865 -14.711 1.00 98.19 111 LEU A O 1
ATOM 865 N N . ALA A 1 112 ? 0.691 -0.466 -14.800 1.00 97.81 112 ALA A N 1
ATOM 866 C CA . ALA A 1 112 ? -0.014 0.321 -15.815 1.00 97.81 112 ALA A CA 1
ATOM 867 C C . ALA A 1 112 ? -0.248 1.779 -15.375 1.00 97.81 112 ALA A C 1
ATOM 869 O O . ALA A 1 112 ? -0.016 2.711 -16.136 1.00 97.81 112 ALA A O 1
ATOM 870 N N . GLU A 1 113 ? -0.640 1.992 -14.118 1.00 95.88 113 GLU A N 1
ATOM 871 C CA . GLU A 1 113 ? -0.902 3.330 -13.558 1.00 95.88 113 GLU A CA 1
ATOM 872 C C . GLU A 1 113 ? 0.361 4.179 -13.392 1.00 95.88 113 GLU A C 1
ATOM 874 O O . GLU A 1 113 ? 0.281 5.390 -13.210 1.00 95.88 113 GLU A O 1
ATOM 879 N N . THR A 1 114 ? 1.533 3.549 -13.423 1.00 96.62 114 THR A N 1
ATOM 880 C CA . THR A 1 114 ? 2.813 4.242 -13.285 1.00 96.62 114 THR A CA 1
ATOM 881 C C . THR A 1 114 ? 3.591 4.279 -14.591 1.00 96.62 114 THR A C 1
ATOM 883 O O . THR A 1 114 ? 4.676 4.843 -14.605 1.00 96.62 114 THR A O 1
ATOM 886 N N . ASP A 1 115 ? 3.067 3.731 -15.690 1.00 95.69 115 ASP A N 1
ATOM 887 C CA . ASP A 1 115 ? 3.845 3.456 -16.901 1.00 95.69 115 ASP A CA 1
ATOM 888 C C . ASP A 1 115 ? 4.511 4.708 -17.488 1.00 95.69 115 ASP A C 1
ATOM 890 O O . ASP A 1 115 ? 5.706 4.686 -17.766 1.00 95.69 115 ASP A O 1
ATOM 894 N N . LEU A 1 116 ? 3.795 5.840 -17.489 1.00 95.00 116 LEU A N 1
ATOM 895 C CA . LEU A 1 116 ? 4.293 7.159 -17.919 1.00 95.00 116 LEU A CA 1
ATOM 896 C C . LEU A 1 116 ? 5.471 7.710 -17.084 1.00 95.00 116 LEU A C 1
ATOM 898 O O . LEU A 1 116 ? 6.060 8.723 -17.445 1.00 95.00 116 LEU A O 1
ATOM 902 N N . PHE A 1 117 ? 5.806 7.063 -15.967 1.00 94.31 117 PHE A N 1
ATOM 903 C CA . PHE A 1 117 ? 6.874 7.436 -15.036 1.00 94.31 117 PHE A CA 1
ATOM 904 C C . PHE A 1 117 ? 7.986 6.375 -14.988 1.00 94.31 117 PHE A C 1
ATOM 906 O O . PHE A 1 117 ? 8.619 6.164 -13.951 1.00 94.31 117 PHE A O 1
ATOM 913 N N . ASP A 1 118 ? 8.214 5.635 -16.073 1.00 89.75 118 ASP A N 1
ATOM 914 C CA . ASP A 1 118 ? 9.290 4.633 -16.181 1.00 89.75 118 ASP A CA 1
ATOM 915 C C . ASP A 1 118 ? 10.696 5.237 -15.990 1.00 89.75 118 ASP A C 1
ATOM 917 O O . ASP A 1 118 ? 11.591 4.606 -15.408 1.00 89.75 118 ASP A O 1
ATOM 921 N N . HIS A 1 119 ? 10.857 6.498 -16.382 1.00 90.25 119 HIS A N 1
ATOM 922 C CA . HIS A 1 119 ? 12.056 7.312 -16.209 1.00 90.25 119 HIS A CA 1
ATOM 923 C C . HIS A 1 119 ? 12.135 8.051 -14.865 1.00 90.25 119 HIS A C 1
ATOM 925 O O . HIS A 1 119 ? 13.109 8.767 -14.641 1.00 90.25 119 HIS A O 1
ATOM 931 N N . SER A 1 120 ? 11.174 7.847 -13.953 1.00 93.50 120 SER A N 1
ATOM 932 C CA . SER A 1 120 ? 11.200 8.413 -12.595 1.00 93.50 120 SER A CA 1
ATOM 933 C C . SER A 1 120 ? 12.558 8.193 -11.930 1.00 93.50 120 SER A C 1
ATOM 935 O O . SER A 1 120 ? 13.104 7.090 -11.986 1.00 93.50 120 SER A O 1
ATOM 937 N N . ASN A 1 121 ? 13.079 9.232 -11.277 1.00 93.12 121 ASN A N 1
ATOM 938 C CA . ASN A 1 121 ? 14.272 9.159 -10.430 1.00 93.12 121 ASN A CA 1
ATOM 939 C C . ASN A 1 121 ? 13.917 9.182 -8.937 1.00 93.12 121 ASN A C 1
ATOM 941 O O . ASN A 1 121 ? 14.795 9.388 -8.106 1.00 93.12 121 ASN A O 1
ATOM 945 N N . TYR A 1 122 ? 12.645 8.969 -8.587 1.00 95.25 122 TYR A N 1
ATOM 946 C CA . TYR A 1 122 ? 12.172 8.963 -7.210 1.00 95.25 122 TYR A CA 1
ATOM 947 C C . TYR A 1 122 ? 12.243 7.546 -6.615 1.00 95.25 122 TYR A C 1
ATOM 949 O O . TYR A 1 122 ? 11.440 6.677 -6.983 1.00 95.25 122 TYR A O 1
ATOM 957 N N . PRO A 1 123 ? 13.169 7.274 -5.671 1.00 95.62 123 PRO A N 1
ATOM 958 C CA . PRO A 1 123 ? 13.424 5.917 -5.188 1.00 95.62 123 PRO A CA 1
ATOM 959 C C . PRO A 1 123 ? 12.192 5.156 -4.668 1.00 95.62 123 PRO A C 1
ATOM 961 O O . PRO A 1 123 ? 12.074 3.969 -4.990 1.00 95.62 123 PRO A O 1
ATOM 964 N N . PRO A 1 124 ? 11.239 5.773 -3.936 1.00 95.56 124 PRO A N 1
ATOM 965 C CA . PRO A 1 124 ? 10.038 5.067 -3.478 1.00 95.56 124 PRO A CA 1
ATOM 966 C C . PRO A 1 124 ? 9.129 4.577 -4.616 1.00 95.56 124 PRO A C 1
ATOM 968 O O . PRO A 1 124 ? 8.570 3.478 -4.530 1.00 95.56 124 PRO A O 1
ATOM 971 N N . LEU A 1 125 ? 9.001 5.348 -5.705 1.00 97.25 125 LEU A N 1
ATOM 972 C CA . LEU A 1 125 ? 8.215 4.939 -6.875 1.00 97.25 125 LEU A CA 1
ATOM 973 C C . LEU A 1 125 ? 8.916 3.800 -7.620 1.00 97.25 125 LEU A C 1
ATOM 975 O O . LEU A 1 125 ? 8.296 2.770 -7.893 1.00 97.25 125 LEU A O 1
ATOM 979 N N . ILE A 1 126 ? 10.222 3.939 -7.871 1.00 97.44 126 ILE A N 1
ATOM 980 C CA . ILE A 1 126 ? 11.033 2.900 -8.523 1.00 97.44 126 ILE A CA 1
ATOM 981 C C . ILE A 1 126 ? 10.980 1.588 -7.722 1.00 97.44 126 ILE A C 1
ATOM 983 O O . ILE A 1 126 ? 10.745 0.520 -8.291 1.00 97.44 126 ILE A O 1
ATOM 987 N N . THR A 1 127 ? 11.138 1.665 -6.398 1.00 97.62 127 THR A N 1
ATOM 988 C CA . THR A 1 127 ? 11.093 0.507 -5.492 1.00 97.62 127 THR A CA 1
ATOM 989 C C . THR A 1 127 ? 9.722 -0.166 -5.509 1.00 97.62 127 THR A C 1
ATOM 991 O O . THR A 1 127 ? 9.641 -1.388 -5.639 1.00 97.62 127 THR A O 1
ATOM 994 N N . SER A 1 128 ? 8.635 0.612 -5.454 1.00 97.38 128 SER A N 1
ATOM 995 C CA . SER A 1 128 ? 7.268 0.075 -5.510 1.00 97.38 128 SER A CA 1
ATOM 996 C C . SER A 1 128 ? 6.984 -0.632 -6.837 1.00 97.38 128 SER A C 1
ATOM 998 O O . SER A 1 128 ? 6.436 -1.736 -6.835 1.00 97.38 128 SER A O 1
ATOM 1000 N N . ARG A 1 129 ? 7.430 -0.062 -7.963 1.00 98.12 129 ARG A N 1
ATOM 1001 C CA . ARG A 1 129 ? 7.319 -0.691 -9.287 1.00 98.12 129 ARG A CA 1
ATOM 1002 C C . ARG A 1 129 ? 8.139 -1.974 -9.396 1.00 98.12 129 ARG A C 1
ATOM 1004 O O . ARG A 1 129 ? 7.627 -2.982 -9.876 1.00 98.12 129 ARG A O 1
ATOM 1011 N N . ALA A 1 130 ? 9.384 -1.978 -8.920 1.00 98.12 130 ALA A N 1
ATOM 1012 C CA . ALA A 1 130 ? 10.217 -3.182 -8.918 1.00 98.12 130 ALA A CA 1
ATOM 1013 C C . ALA A 1 130 ? 9.586 -4.289 -8.060 1.00 98.12 130 ALA A C 1
ATOM 1015 O O . ALA A 1 130 ? 9.577 -5.460 -8.436 1.00 98.12 130 ALA A O 1
ATOM 1016 N N . ALA A 1 131 ? 8.978 -3.914 -6.938 1.00 98.25 131 ALA A N 1
ATOM 1017 C CA . ALA A 1 131 ? 8.247 -4.843 -6.100 1.00 98.25 131 ALA A CA 1
ATOM 1018 C C . ALA A 1 131 ? 6.974 -5.387 -6.788 1.00 98.25 131 ALA A C 1
ATOM 1020 O O . ALA A 1 131 ? 6.687 -6.571 -6.617 1.00 98.25 131 ALA A O 1
ATOM 1021 N N . ALA A 1 132 ? 6.258 -4.589 -7.597 1.00 98.44 132 ALA A N 1
ATOM 1022 C CA . ALA A 1 132 ? 5.145 -5.072 -8.432 1.00 98.44 132 ALA A CA 1
ATOM 1023 C C . ALA A 1 132 ? 5.632 -6.064 -9.498 1.00 98.44 132 ALA A C 1
ATOM 1025 O O . ALA A 1 132 ? 5.012 -7.100 -9.716 1.00 98.44 132 ALA A O 1
ATOM 1026 N N . MET A 1 133 ? 6.781 -5.794 -10.125 1.00 98.50 133 MET A N 1
ATOM 1027 C CA . MET A 1 133 ? 7.412 -6.728 -11.062 1.00 98.50 133 MET A CA 1
ATOM 1028 C C . MET A 1 133 ? 7.774 -8.056 -10.384 1.00 98.50 133 MET A C 1
ATOM 1030 O O . MET A 1 133 ? 7.552 -9.111 -10.973 1.00 98.50 133 MET A O 1
ATOM 1034 N N . CYS A 1 134 ? 8.267 -8.030 -9.140 1.00 98.44 134 CYS A N 1
ATOM 1035 C CA . CYS A 1 134 ? 8.479 -9.245 -8.349 1.00 98.44 134 CYS A CA 1
ATOM 1036 C C . CYS A 1 134 ? 7.172 -9.999 -8.061 1.00 98.44 134 CYS A C 1
ATOM 1038 O O . CYS A 1 134 ? 7.168 -11.225 -8.107 1.00 98.44 134 CYS A O 1
ATOM 1040 N N . ASP A 1 135 ? 6.068 -9.298 -7.775 1.00 98.44 135 ASP A N 1
ATOM 1041 C CA . ASP A 1 135 ? 4.753 -9.934 -7.570 1.00 98.44 135 ASP A CA 1
ATOM 1042 C C . ASP A 1 135 ? 4.272 -10.666 -8.840 1.00 98.44 135 ASP A C 1
ATOM 1044 O O . ASP A 1 135 ? 3.564 -11.662 -8.750 1.00 98.44 135 ASP A O 1
ATOM 1048 N N . LEU A 1 136 ? 4.719 -10.211 -10.015 1.00 98.44 136 LEU A N 1
ATOM 1049 C CA . LEU A 1 136 ? 4.447 -10.803 -11.331 1.00 98.44 136 LEU A CA 1
ATOM 1050 C C . LEU A 1 136 ? 5.538 -11.768 -11.817 1.00 98.44 136 LEU A C 1
ATOM 1052 O O . LEU A 1 136 ? 5.560 -12.127 -12.994 1.00 98.44 136 LEU A O 1
ATOM 1056 N N . ALA A 1 137 ? 6.490 -12.137 -10.954 1.00 98.19 137 ALA A N 1
ATOM 1057 C CA . ALA A 1 137 ? 7.647 -12.964 -11.299 1.00 98.19 137 ALA A CA 1
ATOM 1058 C C . ALA A 1 137 ? 8.508 -12.429 -12.471 1.00 98.19 137 ALA A C 1
ATOM 1060 O O . ALA A 1 137 ? 9.259 -13.172 -13.108 1.00 98.19 137 ALA A O 1
ATOM 1061 N N . ARG A 1 138 ? 8.467 -11.118 -12.745 1.00 98.31 138 ARG A N 1
ATOM 1062 C CA . ARG A 1 138 ? 9.297 -10.430 -13.752 1.00 98.31 138 ARG A CA 1
ATOM 1063 C C . ARG A 1 138 ? 10.663 -10.059 -13.159 1.00 98.31 138 ARG A C 1
ATOM 1065 O O . ARG A 1 138 ? 11.043 -8.889 -13.102 1.00 98.31 138 ARG A O 1
ATOM 1072 N N . TRP A 1 139 ? 11.395 -11.068 -12.689 1.00 98.12 139 TRP A N 1
ATOM 1073 C CA . TRP A 1 139 ? 12.592 -10.918 -11.848 1.00 98.12 139 TRP A CA 1
ATOM 1074 C C . TRP A 1 139 ? 13.725 -10.107 -12.491 1.00 98.12 139 TRP A C 1
ATOM 1076 O O . TRP A 1 139 ? 14.323 -9.261 -11.832 1.00 98.12 139 TRP A O 1
ATOM 1086 N N . GLU A 1 140 ? 13.990 -10.314 -13.783 1.00 98.12 140 GLU A N 1
ATOM 1087 C CA . GLU A 1 140 ? 15.036 -9.593 -14.529 1.00 98.12 140 GLU A CA 1
ATOM 1088 C C . GLU A 1 140 ? 14.756 -8.089 -14.606 1.00 98.12 140 GLU A C 1
ATOM 1090 O O . GLU A 1 140 ? 15.624 -7.251 -14.351 1.00 98.12 140 GLU A O 1
ATOM 1095 N N . GLN A 1 141 ? 13.503 -7.743 -14.919 1.00 97.38 141 GLN A N 1
ATOM 1096 C CA . GLN A 1 141 ? 13.055 -6.355 -15.005 1.00 97.38 141 GLN A CA 1
ATOM 1097 C C . GLN A 1 141 ? 13.106 -5.700 -13.622 1.00 97.38 141 GLN A C 1
ATOM 1099 O O . GLN A 1 141 ? 13.627 -4.591 -13.491 1.00 97.38 141 GLN A O 1
ATOM 1104 N N . ALA A 1 142 ? 12.662 -6.417 -12.583 1.00 97.94 142 ALA A N 1
ATOM 1105 C CA . ALA A 1 142 ? 12.749 -5.959 -11.201 1.00 97.94 142 ALA A CA 1
ATOM 1106 C C . ALA A 1 142 ? 14.203 -5.700 -10.772 1.00 97.94 142 ALA A C 1
ATOM 1108 O O . ALA A 1 142 ? 14.484 -4.650 -10.196 1.00 97.94 142 ALA A O 1
ATOM 1109 N N . LYS A 1 143 ? 15.141 -6.604 -11.100 1.00 97.81 143 LYS A N 1
ATOM 1110 C CA . LYS A 1 143 ? 16.577 -6.439 -10.817 1.00 97.81 143 LYS A CA 1
ATOM 1111 C C . LYS A 1 143 ? 17.149 -5.206 -11.509 1.00 97.81 143 LYS A C 1
ATOM 1113 O O . LYS A 1 143 ? 17.836 -4.412 -10.867 1.00 97.81 143 LYS A O 1
ATOM 1118 N N . LYS A 1 144 ? 16.870 -5.031 -12.805 1.00 96.50 144 LYS A N 1
ATOM 1119 C CA . LYS A 1 144 ? 17.322 -3.853 -13.559 1.00 96.50 144 LYS A CA 1
ATOM 1120 C C . LYS A 1 144 ? 16.804 -2.566 -12.914 1.00 96.50 144 LYS A C 1
ATOM 1122 O O . LYS A 1 144 ? 17.563 -1.615 -12.742 1.00 96.50 144 LYS A O 1
ATOM 1127 N N . LEU A 1 145 ? 15.525 -2.549 -12.546 1.00 96.00 145 LEU A N 1
ATOM 1128 C CA . LEU A 1 145 ? 14.869 -1.372 -11.993 1.00 96.00 145 LEU A CA 1
ATOM 1129 C C . LEU A 1 145 ? 15.384 -1.039 -10.586 1.00 96.00 145 LEU A C 1
ATOM 1131 O O . LEU A 1 145 ? 15.764 0.103 -10.339 1.00 96.00 145 LEU A O 1
ATOM 1135 N N . ILE A 1 146 ? 15.484 -2.028 -9.693 1.00 96.81 146 ILE A N 1
ATOM 1136 C CA . ILE A 1 146 ? 15.979 -1.805 -8.328 1.00 96.81 146 ILE A CA 1
ATOM 1137 C C . ILE A 1 146 ? 17.475 -1.468 -8.295 1.00 96.81 146 ILE A C 1
ATOM 1139 O O . ILE A 1 146 ? 17.917 -0.714 -7.433 1.00 96.81 146 ILE A O 1
ATOM 1143 N N . GLY A 1 147 ? 18.250 -1.945 -9.276 1.00 95.62 147 GLY A N 1
ATOM 1144 C CA . GLY A 1 147 ? 19.651 -1.562 -9.451 1.00 95.62 147 GLY A CA 1
ATOM 1145 C C . GLY A 1 147 ? 19.848 -0.054 -9.647 1.00 95.62 147 GLY A C 1
ATOM 1146 O O . GLY A 1 147 ? 20.853 0.479 -9.187 1.00 95.62 147 GLY A O 1
ATOM 1147 N N . ARG A 1 148 ? 18.874 0.651 -10.248 1.00 94.19 148 ARG A N 1
ATOM 1148 C CA . ARG A 1 148 ? 18.906 2.121 -10.371 1.00 94.19 148 ARG A CA 1
ATOM 1149 C C . ARG A 1 148 ? 18.855 2.800 -9.006 1.00 94.19 148 ARG A C 1
ATOM 1151 O O . ARG A 1 148 ? 19.609 3.737 -8.789 1.00 94.19 148 ARG A O 1
ATOM 1158 N N . VAL A 1 149 ? 18.008 2.312 -8.096 1.00 95.50 149 VAL A N 1
ATOM 1159 C CA . VAL A 1 149 ? 17.898 2.846 -6.727 1.00 95.50 149 VAL A CA 1
ATOM 1160 C C . VAL A 1 149 ? 19.204 2.636 -5.971 1.00 95.50 149 VAL A C 1
ATOM 1162 O O . VAL A 1 149 ? 19.747 3.582 -5.420 1.00 95.50 149 VAL A O 1
ATOM 1165 N N . LEU A 1 150 ? 19.763 1.425 -6.028 1.00 93.88 150 LEU A N 1
ATOM 1166 C CA . LEU A 1 150 ? 21.012 1.087 -5.334 1.00 93.88 150 LEU A CA 1
ATOM 1167 C C . LEU A 1 150 ? 22.235 1.879 -5.828 1.00 93.88 150 LEU A C 1
ATOM 1169 O O . LEU A 1 150 ? 23.229 1.959 -5.113 1.00 93.88 150 LEU A O 1
ATOM 1173 N N . ALA A 1 151 ? 22.181 2.432 -7.042 1.00 93.31 151 ALA A N 1
ATOM 1174 C CA . ALA A 1 151 ? 23.225 3.296 -7.587 1.00 93.31 151 ALA A CA 1
ATOM 1175 C C . ALA A 1 151 ? 23.088 4.769 -7.152 1.00 93.31 151 ALA A C 1
ATOM 1177 O O . ALA A 1 151 ? 24.021 5.548 -7.342 1.00 93.31 151 ALA A O 1
ATOM 1178 N N . MET A 1 152 ? 21.942 5.170 -6.592 1.00 91.88 152 MET A N 1
ATOM 1179 C CA . MET A 1 152 ? 21.720 6.524 -6.082 1.00 91.88 152 MET A CA 1
ATOM 1180 C C . MET A 1 152 ? 22.319 6.676 -4.672 1.00 91.88 152 MET A C 1
ATOM 1182 O O . MET A 1 152 ? 22.362 5.707 -3.912 1.00 91.88 152 MET A O 1
ATOM 1186 N N . PRO A 1 153 ? 22.767 7.876 -4.270 1.00 87.56 153 PRO A N 1
ATOM 1187 C CA . PRO A 1 153 ? 23.151 8.134 -2.885 1.00 87.56 153 PRO A CA 1
ATOM 1188 C C . PRO A 1 153 ? 21.912 8.135 -1.973 1.00 87.56 153 PRO A C 1
ATOM 1190 O O . PRO A 1 153 ? 20.899 8.745 -2.311 1.00 87.56 153 PRO A O 1
ATOM 1193 N N . GLY A 1 154 ? 21.989 7.480 -0.811 1.00 84.44 154 GLY A N 1
ATOM 1194 C CA . GLY A 1 154 ? 20.910 7.476 0.184 1.00 84.44 154 GLY A CA 1
ATOM 1195 C C . GLY A 1 154 ? 20.778 6.163 0.956 1.00 84.44 154 GLY A C 1
ATOM 1196 O O . GLY A 1 154 ? 21.523 5.213 0.719 1.00 84.44 154 GLY A O 1
ATOM 1197 N N . ASP A 1 155 ? 19.824 6.132 1.890 1.00 79.38 155 ASP A N 1
ATOM 1198 C CA . ASP A 1 155 ? 19.379 4.900 2.546 1.00 79.38 155 ASP A CA 1
ATOM 1199 C C . ASP A 1 155 ? 18.346 4.185 1.663 1.00 79.38 155 ASP A C 1
ATOM 1201 O O . ASP A 1 155 ? 17.363 4.776 1.213 1.00 79.38 155 ASP A O 1
ATOM 1205 N N . HIS A 1 156 ? 18.585 2.896 1.430 1.00 79.25 156 HIS A N 1
ATOM 1206 C CA . HIS A 1 156 ? 17.849 2.045 0.498 1.00 79.25 156 HIS A CA 1
ATOM 1207 C C . HIS A 1 156 ? 17.139 0.883 1.203 1.00 79.25 156 HIS A C 1
ATOM 1209 O O . HIS A 1 156 ? 16.916 -0.163 0.591 1.00 79.25 156 HIS A O 1
ATOM 1215 N N . GLY A 1 157 ? 16.791 1.033 2.487 1.00 79.31 157 GLY A N 1
ATOM 1216 C CA . GLY A 1 157 ? 16.172 -0.019 3.306 1.00 79.31 157 GLY A CA 1
ATOM 1217 C C . GLY A 1 157 ? 15.033 -0.788 2.615 1.00 79.31 157 GLY A C 1
ATOM 1218 O O . GLY A 1 157 ? 15.057 -2.020 2.546 1.00 79.31 157 GLY A O 1
ATOM 1219 N N . GLU A 1 158 ? 14.065 -0.084 2.017 1.00 83.06 158 GLU A N 1
ATOM 1220 C CA . GLU A 1 158 ? 12.955 -0.726 1.291 1.00 83.06 158 GLU A CA 1
ATOM 1221 C C . GLU A 1 158 ? 13.413 -1.443 0.007 1.00 83.06 158 GLU A C 1
ATOM 1223 O O . GLU A 1 158 ? 12.872 -2.495 -0.350 1.00 83.06 158 GLU A O 1
ATOM 1228 N N . ALA A 1 159 ? 14.451 -0.937 -0.664 1.00 92.38 159 ALA A N 1
ATOM 1229 C CA . ALA A 1 159 ? 14.986 -1.552 -1.874 1.00 92.38 159 ALA A CA 1
ATOM 1230 C C . ALA A 1 159 ? 15.654 -2.905 -1.589 1.00 92.38 159 ALA A C 1
ATOM 1232 O O . ALA A 1 159 ? 15.529 -3.839 -2.387 1.00 92.38 159 ALA A O 1
ATOM 1233 N N . PHE A 1 160 ? 16.294 -3.065 -0.426 1.00 93.94 160 PHE A N 1
ATOM 1234 C CA . PHE A 1 160 ? 16.880 -4.348 -0.028 1.00 93.94 160 PHE A CA 1
ATOM 1235 C C . PHE A 1 160 ? 15.837 -5.455 0.141 1.00 93.94 160 PHE A C 1
ATOM 1237 O O . PHE A 1 160 ? 16.130 -6.612 -0.165 1.00 93.94 160 PHE A O 1
ATOM 1244 N N . SER A 1 161 ? 14.605 -5.119 0.532 1.00 94.44 161 SER A N 1
ATOM 1245 C CA . SER A 1 161 ? 13.511 -6.099 0.581 1.00 94.44 161 SER A CA 1
ATOM 1246 C C . SER A 1 161 ? 13.189 -6.652 -0.811 1.00 94.44 161 SER A C 1
ATOM 1248 O O . SER A 1 161 ? 12.968 -7.853 -0.972 1.00 94.44 161 SER A O 1
ATOM 1250 N N . VAL A 1 162 ? 13.223 -5.806 -1.846 1.00 97.12 162 VAL A N 1
ATOM 1251 C CA . VAL A 1 162 ? 13.052 -6.238 -3.243 1.00 97.12 162 VAL A CA 1
ATOM 1252 C C . VAL A 1 162 ? 14.225 -7.113 -3.687 1.00 97.12 162 VAL A C 1
ATOM 1254 O O . VAL A 1 162 ? 14.002 -8.186 -4.245 1.00 97.12 162 VAL A O 1
ATOM 1257 N N . VAL A 1 163 ? 15.463 -6.715 -3.379 1.00 96.88 163 VAL A N 1
ATOM 1258 C CA . VAL A 1 163 ? 16.665 -7.514 -3.681 1.00 96.88 163 VAL A CA 1
ATOM 1259 C C . VAL A 1 163 ? 16.595 -8.895 -3.033 1.00 96.88 163 VAL A C 1
ATOM 1261 O O . VAL A 1 163 ? 16.875 -9.891 -3.694 1.00 96.88 163 VAL A O 1
ATOM 1264 N N . HIS A 1 164 ? 16.202 -8.973 -1.760 1.00 96.25 164 HIS A N 1
ATOM 1265 C CA . HIS A 1 164 ? 16.066 -10.237 -1.040 1.00 96.25 164 HIS A CA 1
ATOM 1266 C C . HIS A 1 164 ? 15.049 -11.164 -1.716 1.00 96.25 164 HIS A C 1
ATOM 1268 O O . HIS A 1 164 ? 15.338 -12.339 -1.936 1.00 96.25 164 HIS A O 1
ATOM 1274 N N . ARG A 1 165 ? 13.894 -10.625 -2.132 1.00 97.00 165 ARG A N 1
ATOM 1275 C CA . ARG A 1 165 ? 12.886 -11.385 -2.888 1.00 97.00 165 ARG A CA 1
ATOM 1276 C C . ARG A 1 165 ? 13.440 -11.926 -4.205 1.00 97.00 165 ARG A C 1
ATOM 1278 O O . ARG A 1 165 ? 13.219 -13.094 -4.510 1.00 97.00 165 ARG A O 1
ATOM 1285 N N . ILE A 1 166 ? 14.176 -11.105 -4.959 1.00 98.00 166 ILE A N 1
ATOM 1286 C CA . ILE A 1 166 ? 14.784 -11.536 -6.226 1.00 98.00 166 ILE A CA 1
ATOM 1287 C C . ILE A 1 166 ? 15.823 -12.631 -5.969 1.00 98.00 166 ILE A C 1
ATOM 1289 O O . ILE A 1 166 ? 15.770 -13.662 -6.625 1.00 98.00 166 ILE A O 1
ATOM 1293 N N . LYS A 1 167 ? 16.726 -12.455 -4.996 1.00 96.56 167 LYS A N 1
ATOM 1294 C CA . LYS A 1 167 ? 17.738 -13.467 -4.640 1.00 96.56 167 LYS A CA 1
ATOM 1295 C C . LYS A 1 167 ? 17.117 -14.794 -4.211 1.00 96.56 167 LYS A C 1
ATOM 1297 O O . LYS A 1 167 ? 17.634 -15.840 -4.579 1.00 96.56 167 LYS A O 1
ATOM 1302 N N . GLY A 1 168 ? 16.025 -14.751 -3.448 1.00 96.56 168 GLY A N 1
ATOM 1303 C CA . GLY A 1 168 ? 15.317 -15.955 -3.015 1.00 96.56 168 GLY A CA 1
ATOM 1304 C C . GLY A 1 168 ? 14.658 -16.711 -4.172 1.00 96.56 168 GLY A C 1
ATOM 1305 O O . GLY A 1 168 ? 14.722 -17.934 -4.211 1.00 96.56 168 GLY A O 1
ATOM 1306 N N . ALA A 1 169 ? 14.051 -15.999 -5.126 1.00 97.00 169 ALA A N 1
ATOM 1307 C CA . ALA A 1 169 ? 13.355 -16.618 -6.258 1.00 97.00 169 ALA A CA 1
ATOM 1308 C C . ALA A 1 169 ? 14.280 -16.983 -7.434 1.00 97.00 169 ALA A C 1
ATOM 1310 O O . ALA A 1 169 ? 14.025 -17.945 -8.154 1.00 97.00 169 ALA A O 1
ATOM 1311 N N . ARG A 1 170 ? 15.322 -16.180 -7.659 1.00 96.56 170 ARG A N 1
ATOM 1312 C CA . ARG A 1 170 ? 16.244 -16.241 -8.799 1.00 96.56 170 ARG A CA 1
ATOM 1313 C C . ARG A 1 170 ? 17.676 -15.896 -8.355 1.00 96.56 170 ARG A C 1
ATOM 1315 O O . ARG A 1 170 ? 18.194 -14.821 -8.683 1.00 96.56 170 ARG A O 1
ATOM 1322 N N . PRO A 1 171 ? 18.326 -16.776 -7.569 1.00 94.31 171 PRO A N 1
ATOM 1323 C CA . PRO A 1 171 ? 19.683 -16.547 -7.064 1.00 94.31 171 PRO A CA 1
ATOM 1324 C C . PRO A 1 171 ? 20.721 -16.419 -8.186 1.00 94.31 171 PRO A C 1
ATOM 1326 O O . PRO A 1 171 ? 21.707 -15.704 -8.027 1.00 94.31 171 PRO A O 1
ATOM 1329 N N . ASP A 1 172 ? 20.464 -17.031 -9.345 1.00 94.75 172 ASP A N 1
ATOM 1330 C CA . ASP A 1 172 ? 21.264 -16.924 -10.568 1.00 94.75 172 ASP A CA 1
ATOM 1331 C C . ASP A 1 172 ? 21.439 -15.478 -11.059 1.00 94.75 172 ASP A C 1
ATOM 1333 O O . ASP A 1 172 ? 22.433 -15.157 -11.706 1.00 94.75 172 ASP A O 1
ATOM 1337 N N . LEU A 1 173 ? 20.522 -14.572 -10.700 1.00 93.69 173 LEU A N 1
ATOM 1338 C CA . LEU A 1 173 ? 20.619 -13.156 -11.056 1.00 93.69 173 LEU A CA 1
ATOM 1339 C C . LEU A 1 173 ? 21.570 -12.369 -10.162 1.00 93.69 173 LEU A C 1
ATOM 1341 O O . LEU A 1 173 ? 21.942 -11.248 -10.509 1.00 93.69 173 LEU A O 1
ATOM 1345 N N . TYR A 1 174 ? 21.983 -12.923 -9.033 1.00 89.31 174 TYR A N 1
ATOM 1346 C CA . TYR A 1 174 ? 23.017 -12.352 -8.182 1.00 89.31 174 TYR A CA 1
ATOM 1347 C C . TYR A 1 174 ? 24.094 -13.408 -7.966 1.00 89.31 174 TYR A C 1
ATOM 1349 O O . TYR A 1 174 ? 24.239 -13.890 -6.838 1.00 89.31 174 TYR A O 1
ATOM 1357 N N . PRO A 1 175 ? 24.838 -13.778 -9.027 1.00 81.12 175 PRO A N 1
ATOM 1358 C CA . PRO A 1 175 ? 25.919 -14.727 -8.867 1.00 81.12 175 PRO A CA 1
ATOM 1359 C C . PRO A 1 175 ? 26.893 -14.173 -7.821 1.00 81.12 175 PRO A C 1
ATOM 1361 O O . PRO A 1 175 ? 27.077 -12.946 -7.739 1.00 81.12 175 PRO A O 1
ATOM 1364 N N . PRO A 1 176 ? 27.491 -15.038 -6.983 1.00 75.81 176 PRO A N 1
ATOM 1365 C CA . PRO A 1 176 ? 28.598 -14.606 -6.149 1.00 75.81 176 PRO A CA 1
ATOM 1366 C C . PRO A 1 176 ? 29.606 -13.916 -7.065 1.00 75.81 176 PRO A C 1
ATOM 1368 O O . PRO A 1 176 ? 29.874 -14.400 -8.164 1.00 75.81 176 PRO A O 1
ATOM 1371 N N . LYS A 1 177 ? 30.111 -12.746 -6.654 1.00 69.50 177 LYS A N 1
ATOM 1372 C CA . LYS A 1 177 ? 31.255 -12.160 -7.355 1.00 69.50 177 LYS A CA 1
ATOM 1373 C C . LYS A 1 177 ? 32.311 -13.253 -7.375 1.00 69.50 177 LYS A C 1
ATOM 1375 O O . LYS A 1 177 ? 32.671 -13.717 -6.291 1.00 69.50 177 LYS A O 1
ATOM 1380 N N . ASP A 1 178 ? 32.727 -13.688 -8.564 1.00 57.78 178 ASP A N 1
ATOM 1381 C CA . ASP A 1 178 ? 33.833 -14.624 -8.687 1.00 57.78 178 ASP A CA 1
ATOM 1382 C C . ASP A 1 178 ? 34.952 -14.093 -7.796 1.00 57.78 178 ASP A C 1
ATOM 1384 O O . ASP A 1 178 ? 35.424 -12.966 -7.969 1.00 57.78 178 ASP A O 1
ATOM 1388 N N . GLN A 1 179 ? 35.343 -14.885 -6.798 1.00 46.34 179 GLN A N 1
ATOM 1389 C CA . GLN A 1 179 ? 36.624 -14.704 -6.129 1.00 46.34 179 GLN A CA 1
ATOM 1390 C C . GLN A 1 179 ? 37.691 -15.179 -7.124 1.00 46.34 179 GLN A C 1
ATOM 1392 O O . GLN A 1 179 ? 38.317 -16.219 -6.953 1.00 46.34 179 GLN A O 1
ATOM 1397 N N . GLY A 1 180 ? 37.791 -14.463 -8.243 1.00 48.22 180 GLY A N 1
ATOM 1398 C CA . GLY A 1 180 ? 38.758 -14.689 -9.298 1.00 48.22 180 GLY A CA 1
ATOM 1399 C C . GLY A 1 180 ? 40.068 -14.029 -8.907 1.00 48.22 180 GLY A C 1
ATOM 1400 O O . GLY A 1 180 ? 40.200 -12.821 -9.072 1.00 48.22 180 GLY A O 1
ATOM 1401 N N . ASN A 1 181 ? 40.931 -14.856 -8.310 1.00 37.75 181 ASN A N 1
ATOM 1402 C CA . ASN A 1 181 ? 42.392 -14.938 -8.444 1.00 37.75 181 ASN A CA 1
ATOM 1403 C C . ASN A 1 181 ? 43.145 -13.692 -8.943 1.00 37.75 181 ASN A C 1
ATOM 1405 O O . ASN A 1 181 ? 43.012 -13.367 -10.145 1.00 37.75 181 ASN A O 1
#

Mean predicted aligned error: 4.98 Å

Sequence (181 aa):
MASNTHEVTLGGVHYTWDGNSWFETKSFLRPPTGIVSKLNALVRDSLASEDTTITDANLLMDRARQARESQQFERAVALLRRVLVIRPDSESALAILCSVLRAQGLPDRALAETDLFDHSNYPPLITSRAAAMCDLARWEQAKKLIGRVLAMPGDHGEAFSVVHRIKGARPDLYPPKDQGN

pLDDT: mean 92.61, std 10.6, range [37.75, 98.56]

Nearest PDB structures (foldseek):
  2c0m-assembly4_F  TM=6.716E-01  e=1.021E-02  Homo sapiens
  7o04-assembly1_B  TM=7.299E-01  e=2.418E-02  Shigella flexneri
  7qij-assembly1_FC  TM=8.053E-01  e=6.022E-02  Yersinia enterocolitica
  4buj-assembly2_F  TM=5.133E-01  e=1.075E-02  Saccharomyces cerevisiae S288C
  4uzy-assembly1_A  TM=4.004E-01  e=4.014E-02  Chlamydomonas reinhardtii